Protein AF-A0A1G3A151-F1 (afdb_monomer_lite)

Structure (mmCIF, N/CA/C/O backbone):
data_AF-A0A1G3A151-F1
#
_entry.id   AF-A0A1G3A151-F1
#
loop_
_atom_site.group_PDB
_atom_site.id
_atom_site.type_symbol
_atom_site.label_atom_id
_atom_site.label_alt_id
_atom_site.label_comp_id
_atom_site.label_asym_id
_atom_site.label_entity_id
_atom_site.label_seq_id
_atom_site.pdbx_PDB_ins_code
_atom_site.Cartn_x
_atom_site.Cartn_y
_atom_site.Cartn_z
_atom_site.occupancy
_atom_site.B_iso_or_equiv
_atom_site.auth_seq_id
_atom_site.auth_comp_id
_atom_site.auth_asym_id
_atom_site.auth_atom_id
_atom_site.pdbx_PDB_model_num
ATOM 1 N N . MET A 1 1 ? -65.058 8.825 -2.777 1.00 38.47 1 MET A N 1
ATOM 2 C CA . MET A 1 1 ? -64.146 9.240 -3.868 1.00 38.47 1 MET A CA 1
ATOM 3 C C . MET A 1 1 ? -63.950 10.748 -3.750 1.00 38.47 1 MET A C 1
ATOM 5 O O . MET A 1 1 ? -64.919 11.475 -3.863 1.00 38.47 1 MET A O 1
ATOM 9 N N . LYS A 1 2 ? -62.847 11.148 -3.106 1.00 37.47 2 LYS A N 1
ATOM 10 C CA . LYS A 1 2 ? -61.750 11.975 -3.658 1.00 37.47 2 LYS A CA 1
ATOM 11 C C . LYS A 1 2 ? -62.151 13.397 -4.100 1.00 37.47 2 LYS A C 1
ATOM 13 O O . LYS A 1 2 ? -62.508 13.627 -5.245 1.00 37.47 2 LYS A O 1
ATOM 18 N N . THR A 1 3 ? -62.080 14.289 -3.107 1.00 51.41 3 THR A N 1
ATOM 19 C CA . THR A 1 3 ? -61.399 15.602 -3.072 1.00 51.41 3 THR A CA 1
ATOM 20 C C . THR A 1 3 ? -61.205 16.367 -4.379 1.00 51.41 3 THR A C 1
ATOM 22 O O . THR A 1 3 ? -60.425 15.968 -5.244 1.00 51.41 3 THR A O 1
ATOM 25 N N . GLY A 1 4 ? -61.847 17.536 -4.417 1.00 45.28 4 GLY A N 1
ATOM 26 C CA . GLY A 1 4 ? -61.612 18.611 -5.365 1.00 45.28 4 GLY A CA 1
ATOM 27 C C . GLY A 1 4 ? -60.358 19.435 -5.060 1.00 45.28 4 GLY A C 1
ATOM 28 O O . GLY A 1 4 ? -59.884 19.542 -3.932 1.00 45.28 4 GLY A O 1
ATOM 29 N N . MET A 1 5 ? -59.865 19.980 -6.159 1.00 56.91 5 MET A N 1
ATOM 30 C CA . MET A 1 5 ? -58.734 20.859 -6.404 1.00 56.91 5 MET A CA 1
ATOM 31 C C . MET A 1 5 ? -58.964 22.264 -5.829 1.00 56.91 5 MET A C 1
ATOM 33 O O . MET A 1 5 ? -60.036 22.816 -6.044 1.00 56.91 5 MET A O 1
ATOM 37 N N . MET A 1 6 ? -57.957 22.876 -5.198 1.00 47.72 6 MET A N 1
ATOM 38 C CA . MET A 1 6 ? -57.811 24.340 -5.151 1.00 47.72 6 MET A CA 1
ATOM 39 C C . MET A 1 6 ? -56.329 24.713 -5.034 1.00 47.72 6 MET A C 1
ATOM 41 O O . MET A 1 6 ? -55.660 24.421 -4.047 1.00 47.72 6 MET A O 1
ATOM 45 N N . TRP A 1 7 ? -55.832 25.338 -6.098 1.00 39.09 7 TRP A N 1
ATOM 46 C CA . TRP A 1 7 ? -54.607 26.127 -6.131 1.00 39.09 7 TRP A CA 1
ATOM 47 C C . TRP A 1 7 ? -54.861 27.487 -5.470 1.00 39.09 7 TRP A C 1
ATOM 49 O O . TRP A 1 7 ? -55.850 28.132 -5.805 1.00 39.09 7 TRP A O 1
ATOM 59 N N . SER A 1 8 ? -53.926 27.970 -4.649 1.00 47.75 8 SER A N 1
ATOM 60 C CA . SER A 1 8 ? -53.713 29.409 -4.460 1.00 47.75 8 SER A CA 1
ATOM 61 C C . SER A 1 8 ? -52.226 29.702 -4.284 1.00 47.75 8 SER A C 1
ATOM 63 O O . SER A 1 8 ? -51.542 29.139 -3.434 1.00 47.75 8 SER A O 1
ATOM 65 N N . ILE A 1 9 ? -51.760 30.581 -5.162 1.00 45.53 9 ILE A N 1
ATOM 66 C CA . ILE A 1 9 ? -50.405 31.082 -5.355 1.00 45.53 9 ILE A CA 1
ATOM 67 C C . ILE A 1 9 ? -50.260 32.407 -4.585 1.00 45.53 9 ILE A C 1
ATOM 69 O O . ILE A 1 9 ? -51.113 33.277 -4.711 1.00 45.53 9 ILE A O 1
ATOM 73 N N . VAL A 1 10 ? -49.164 32.501 -3.820 1.00 41.91 10 VAL A N 1
ATOM 74 C CA . VAL A 1 10 ? -48.224 33.635 -3.644 1.00 41.91 10 VAL A CA 1
ATOM 75 C C . VAL A 1 10 ? -48.766 35.010 -3.220 1.00 41.91 10 VAL A C 1
ATOM 77 O O . VAL A 1 10 ? -49.508 35.655 -3.948 1.00 41.91 10 VAL A O 1
ATOM 80 N N . ALA A 1 11 ? -48.238 35.522 -2.101 1.00 38.91 11 ALA A N 1
ATOM 81 C CA . ALA A 1 11 ? -47.346 36.697 -2.041 1.00 38.91 11 ALA A CA 1
ATOM 82 C C . ALA A 1 11 ? -47.377 37.304 -0.628 1.00 38.91 11 ALA A C 1
ATOM 84 O O . ALA A 1 11 ? -48.352 37.951 -0.259 1.00 38.91 11 ALA A O 1
ATOM 85 N N . LEU A 1 12 ? -46.292 37.177 0.142 1.00 36.31 12 LEU A N 1
ATOM 86 C CA . LEU A 1 12 ? -46.004 38.149 1.197 1.00 36.31 12 LEU A CA 1
ATOM 87 C C . LEU A 1 12 ? -44.589 38.682 0.989 1.00 36.31 12 LEU A C 1
ATOM 89 O O . LEU A 1 12 ? -43.598 37.974 1.146 1.00 36.31 12 LEU A O 1
ATOM 93 N N . LEU A 1 13 ? -44.550 39.941 0.567 1.00 40.88 13 LEU A N 1
ATOM 94 C CA . LEU A 1 13 ? -43.376 40.773 0.401 1.00 40.88 13 LEU A CA 1
ATOM 95 C C . LEU A 1 13 ? -43.225 41.575 1.699 1.00 40.88 13 LEU A C 1
ATOM 97 O O . LEU A 1 13 ? -44.119 42.348 2.039 1.00 40.88 13 LEU A O 1
ATOM 101 N N . VAL A 1 14 ? -42.119 41.403 2.419 1.00 46.78 14 VAL A N 1
ATOM 102 C CA . VAL A 1 14 ? -41.723 42.322 3.494 1.00 46.78 14 VAL A CA 1
ATOM 103 C C . VAL A 1 14 ? -40.300 42.780 3.209 1.00 46.78 14 VAL A C 1
ATOM 105 O O . VAL A 1 14 ? -39.343 42.025 3.347 1.00 46.78 14 VAL A O 1
ATOM 108 N N . LEU A 1 15 ? -40.195 44.038 2.777 1.00 39.44 15 LEU A N 1
ATOM 109 C CA . LEU A 1 15 ? -38.975 44.831 2.843 1.00 39.44 15 LEU A CA 1
ATOM 110 C C . LEU A 1 15 ? -38.685 45.149 4.314 1.00 39.44 15 LEU A C 1
ATOM 112 O O . LEU A 1 15 ? -39.553 45.651 5.028 1.00 39.44 15 LEU A O 1
ATOM 116 N N . SER A 1 16 ? -37.445 44.960 4.746 1.00 46.38 16 SER A N 1
ATOM 117 C CA . SER A 1 16 ? -36.880 45.724 5.856 1.00 46.38 16 SER A CA 1
ATOM 118 C C . SER A 1 16 ? -35.443 46.097 5.523 1.00 46.38 16 SER A C 1
ATOM 120 O O . SER A 1 16 ? -34.624 45.261 5.151 1.00 46.38 16 SER A O 1
ATOM 122 N N . ILE A 1 17 ? -35.205 47.402 5.584 1.00 45.59 17 ILE A N 1
ATOM 123 C CA . ILE A 1 17 ? -33.946 48.096 5.348 1.00 45.59 17 ILE A CA 1
ATOM 124 C C . ILE A 1 17 ? -33.216 48.206 6.689 1.00 45.59 17 ILE A C 1
ATOM 126 O O . ILE A 1 17 ? -33.837 48.565 7.685 1.00 45.59 17 ILE A O 1
ATOM 130 N N . GLY A 1 18 ? -31.893 48.026 6.663 1.00 36.28 18 GLY A N 1
ATOM 131 C CA . GLY A 1 18 ? -30.976 48.769 7.530 1.00 36.28 18 GLY A CA 1
ATOM 132 C C . GLY A 1 18 ? -30.349 47.995 8.687 1.00 36.28 18 GLY A C 1
ATOM 133 O O . GLY A 1 18 ? -30.941 47.882 9.751 1.00 36.28 18 GLY A O 1
ATOM 134 N N . ALA A 1 19 ? -29.102 47.559 8.499 1.00 38.69 19 ALA A N 1
ATOM 135 C CA . ALA A 1 19 ? -27.926 48.107 9.188 1.00 38.69 19 ALA A CA 1
ATOM 136 C C . ALA A 1 19 ? -26.682 47.327 8.725 1.00 38.69 19 ALA A C 1
ATOM 138 O O . ALA A 1 19 ? -26.581 46.123 8.946 1.00 38.69 19 ALA A O 1
ATOM 139 N N . CYS A 1 20 ? -25.739 48.011 8.071 1.00 38.28 20 CYS A N 1
ATOM 140 C CA . CYS A 1 20 ? -24.382 47.499 7.914 1.00 38.28 20 CYS A CA 1
ATOM 141 C C . CYS A 1 20 ? -23.734 47.462 9.301 1.00 38.28 20 CYS A C 1
ATOM 143 O O . CYS A 1 20 ? -23.511 48.509 9.906 1.00 38.28 20 CYS A O 1
ATOM 145 N N . SER A 1 21 ? -23.426 46.269 9.794 1.00 44.47 21 SER A N 1
ATOM 146 C CA . SER A 1 21 ? -22.375 46.087 10.787 1.00 44.47 21 SER A CA 1
ATOM 147 C C . SER A 1 21 ? -21.230 45.381 10.083 1.00 44.47 21 SER A C 1
ATOM 149 O O . SER A 1 21 ? -21.345 44.216 9.711 1.00 44.47 21 SER A O 1
ATOM 151 N N . GLU A 1 22 ? -20.150 46.125 9.854 1.00 45.91 22 GLU A N 1
ATOM 152 C CA . GLU A 1 22 ? -18.830 45.568 9.582 1.00 45.91 22 GLU A CA 1
ATOM 153 C C . GLU A 1 22 ? -18.481 44.615 10.728 1.00 45.91 22 GLU A C 1
ATOM 155 O O . GLU A 1 22 ? -18.226 45.031 11.858 1.00 45.91 22 GLU A O 1
ATOM 160 N N . VAL A 1 23 ? -18.525 43.314 10.444 1.00 42.75 23 VAL A N 1
ATOM 161 C CA . VAL A 1 23 ? -17.908 42.307 11.299 1.00 42.75 23 VAL A CA 1
ATOM 162 C C . VAL A 1 23 ? -16.410 42.453 11.092 1.00 42.75 23 VAL A C 1
ATOM 164 O O . VAL A 1 23 ? -15.864 42.087 10.056 1.00 42.75 23 VAL A O 1
ATOM 167 N N . GLN A 1 24 ? -15.766 43.066 12.074 1.00 41.94 24 GLN A N 1
ATOM 168 C CA . GLN A 1 24 ? -14.323 43.137 12.174 1.00 41.94 24 GLN A CA 1
ATOM 169 C C . GLN A 1 24 ? -13.796 41.725 12.454 1.00 41.94 24 GLN A C 1
ATOM 171 O O . GLN A 1 24 ? -13.934 41.224 13.570 1.00 41.94 24 GLN A O 1
ATOM 176 N N . GLU A 1 25 ? -13.227 41.074 11.436 1.00 38.06 25 GLU A N 1
ATOM 177 C CA . GLU A 1 25 ? -12.446 39.847 11.607 1.00 38.06 25 GLU A CA 1
ATOM 178 C C . GLU A 1 25 ? -11.288 40.148 12.564 1.00 38.06 25 GLU A C 1
ATOM 180 O O . GLU A 1 25 ? -10.355 40.890 12.244 1.00 38.06 25 GLU A O 1
ATOM 185 N N . GLN A 1 26 ? -11.371 39.612 13.780 1.00 40.16 26 GLN A N 1
ATOM 186 C CA . GLN A 1 26 ? -10.204 39.507 14.638 1.00 40.16 26 GLN A CA 1
ATOM 187 C C . GLN A 1 26 ? -9.364 38.329 14.142 1.00 40.16 26 GLN A C 1
ATOM 189 O O . GLN A 1 26 ? -9.930 37.268 13.880 1.00 40.16 26 GLN A O 1
ATOM 194 N N . PRO A 1 27 ? -8.035 38.478 14.016 1.00 36.25 27 PRO A N 1
ATOM 195 C CA . PRO A 1 27 ? -7.181 37.347 13.701 1.00 36.25 27 PRO A CA 1
ATOM 196 C C . PRO A 1 27 ? -7.268 36.354 14.861 1.00 36.25 27 PRO A C 1
ATOM 198 O O . PRO A 1 27 ? -6.889 36.679 15.990 1.00 36.25 27 PRO A O 1
ATOM 201 N N . GLU A 1 28 ? -7.796 35.161 14.589 1.00 37.59 28 GLU A N 1
ATOM 202 C CA . GLU A 1 28 ? -7.765 34.057 15.538 1.00 37.59 28 GLU A CA 1
ATOM 203 C C . GLU A 1 28 ? -6.308 33.793 15.924 1.00 37.59 28 GLU A C 1
ATOM 205 O O . GLU A 1 28 ? -5.463 33.447 15.095 1.00 37.59 28 GLU A O 1
ATOM 210 N N . GLN A 1 29 ? -5.993 34.014 17.199 1.00 41.09 29 GLN A N 1
ATOM 211 C CA . GLN A 1 29 ? -4.741 33.540 17.761 1.00 41.09 29 GLN A CA 1
ATOM 212 C C . GLN A 1 29 ? -4.769 32.009 17.761 1.00 41.09 29 GLN A C 1
ATOM 214 O O . GLN A 1 29 ? -5.790 31.433 18.145 1.00 41.09 29 GLN A O 1
ATOM 219 N N . PRO A 1 30 ? -3.677 31.336 17.363 1.00 36.88 30 PRO A N 1
ATOM 220 C CA . PRO A 1 30 ? -3.646 29.887 17.333 1.00 36.88 30 PRO A CA 1
ATOM 221 C C . PRO A 1 30 ? -3.782 29.374 18.765 1.00 36.88 30 PRO A C 1
ATOM 223 O O . PRO A 1 30 ? -2.904 29.570 19.608 1.00 36.88 30 PRO A O 1
ATOM 226 N N . VAL A 1 31 ? -4.918 28.741 19.044 1.00 44.06 31 VAL A N 1
ATOM 227 C CA . VAL A 1 31 ? -5.153 28.035 20.298 1.00 44.06 31 VAL A CA 1
ATOM 228 C C . VAL A 1 31 ? -4.164 26.875 20.329 1.00 44.06 31 VAL A C 1
ATOM 230 O O . VAL A 1 31 ? -4.194 26.002 19.463 1.00 44.06 31 VAL A O 1
ATOM 233 N N . ALA A 1 32 ? -3.241 26.902 21.290 1.00 40.00 32 ALA A N 1
ATOM 234 C CA . ALA A 1 32 ? -2.259 25.846 21.476 1.00 40.00 32 ALA A CA 1
ATOM 235 C C . ALA A 1 32 ? -2.973 24.493 21.632 1.00 40.00 32 ALA A C 1
ATOM 237 O O . ALA A 1 32 ? -3.835 24.329 22.500 1.00 40.00 32 ALA A O 1
ATOM 238 N N . ALA A 1 33 ? -2.623 23.543 20.764 1.00 41.12 33 ALA A N 1
ATOM 239 C CA . ALA A 1 33 ? -3.125 22.180 20.822 1.00 41.12 33 ALA A CA 1
ATOM 240 C C . ALA A 1 33 ? -2.707 21.519 22.150 1.00 41.12 33 ALA A C 1
ATOM 242 O O . ALA A 1 33 ? -1.588 21.749 22.616 1.00 41.12 33 ALA A O 1
ATOM 243 N N . PRO A 1 34 ? -3.566 20.690 22.767 1.00 40.72 34 PRO A N 1
ATOM 244 C CA . PRO A 1 34 ? -3.171 19.925 23.939 1.00 40.72 34 PRO A CA 1
ATOM 245 C C . PRO A 1 34 ? -2.072 18.924 23.558 1.00 40.72 34 PRO A C 1
ATOM 247 O O . PRO A 1 34 ? -2.285 18.011 22.759 1.00 40.72 34 PRO A O 1
ATOM 250 N N . GLU A 1 35 ? -0.889 19.098 24.148 1.00 39.25 35 GLU A N 1
ATOM 251 C CA . GLU A 1 35 ? 0.184 18.105 24.139 1.00 39.25 35 GLU A CA 1
ATOM 252 C C . GLU A 1 35 ? -0.322 16.820 24.812 1.00 39.25 35 GLU A C 1
ATOM 254 O O . GLU A 1 35 ? -0.659 16.824 25.996 1.00 39.25 35 GLU A O 1
ATOM 259 N N . GLY A 1 36 ? -0.400 15.713 24.064 1.00 39.50 36 GLY A N 1
ATOM 260 C CA . GLY A 1 36 ? -0.738 14.415 24.664 1.00 39.50 36 GLY A CA 1
ATOM 261 C C . GLY A 1 36 ? -1.395 13.352 23.784 1.00 39.50 36 GLY A C 1
ATOM 262 O O . GLY A 1 36 ? -1.736 12.294 24.306 1.00 39.50 36 GLY A O 1
ATOM 263 N N . ALA A 1 37 ? -1.565 13.564 22.479 1.00 40.59 37 ALA A N 1
ATOM 264 C CA . ALA A 1 37 ? -1.941 12.501 21.547 1.00 40.59 37 ALA A CA 1
ATOM 265 C C . ALA A 1 37 ? -0.788 12.291 20.566 1.00 40.59 37 ALA A C 1
ATOM 267 O O . ALA A 1 37 ? -0.296 13.263 20.000 1.00 40.59 37 ALA A O 1
ATOM 268 N N . GLY A 1 38 ? -0.331 11.047 20.392 1.00 43.16 38 GLY A N 1
ATOM 269 C CA . GLY A 1 38 ? 0.653 10.703 19.367 1.00 43.16 38 GLY A CA 1
ATOM 270 C C . GLY A 1 38 ? 0.175 11.234 18.021 1.00 43.16 38 GLY A C 1
ATOM 271 O O . GLY A 1 38 ? -0.803 10.732 17.472 1.00 43.16 38 GLY A O 1
ATOM 272 N N . VAL A 1 39 ? 0.812 12.309 17.562 1.00 42.19 39 VAL A N 1
ATOM 273 C CA . VAL A 1 39 ? 0.453 13.008 16.334 1.00 42.19 39 VAL A CA 1
ATOM 274 C C . VAL A 1 39 ? 0.725 12.044 15.192 1.00 42.19 39 VAL A C 1
ATOM 276 O O . VAL A 1 39 ? 1.876 11.701 14.930 1.00 42.19 39 VAL A O 1
ATOM 279 N N . VAL A 1 40 ? -0.337 11.580 14.536 1.00 51.59 40 VAL A N 1
ATOM 280 C CA . VAL A 1 40 ? -0.214 10.956 13.221 1.00 51.59 40 VAL A CA 1
ATOM 281 C C . VAL A 1 40 ? 0.237 12.083 12.291 1.00 51.59 40 VAL A C 1
ATOM 283 O O . VAL A 1 40 ? -0.518 13.016 12.024 1.00 51.59 40 VAL A O 1
ATOM 286 N N . THR A 1 41 ? 1.517 12.075 11.933 1.00 53.25 41 THR A N 1
ATOM 287 C CA . THR A 1 41 ? 2.157 13.064 11.060 1.00 53.25 41 THR A CA 1
ATOM 288 C C . THR A 1 41 ? 1.472 13.100 9.701 1.00 53.25 41 THR A C 1
ATOM 290 O O . THR A 1 41 ? 1.125 12.052 9.173 1.00 53.25 41 THR A O 1
ATOM 293 N N . GLU A 1 42 ? 1.282 14.290 9.125 1.00 57.81 42 GLU A N 1
ATOM 294 C CA . GLU A 1 42 ? 0.611 14.465 7.831 1.00 57.81 42 GLU A CA 1
ATOM 295 C C . GLU A 1 42 ? 1.220 13.585 6.723 1.00 57.81 42 GLU A C 1
ATOM 297 O O . GLU A 1 42 ? 2.374 13.773 6.329 1.00 57.81 42 GLU A O 1
ATOM 302 N N . HIS A 1 43 ? 0.432 12.640 6.192 1.00 65.12 43 HIS A N 1
ATOM 303 C CA . HIS A 1 43 ? 0.800 11.853 5.013 1.00 65.12 43 HIS A CA 1
ATOM 304 C C . HIS A 1 43 ? 0.716 12.727 3.764 1.00 65.12 43 HIS A C 1
ATOM 306 O O . HIS A 1 43 ? -0.359 13.210 3.405 1.00 65.12 43 HIS A O 1
ATOM 312 N N . HIS A 1 44 ? 1.851 12.931 3.102 1.00 66.38 44 HIS A N 1
ATOM 313 C CA . HIS A 1 44 ? 1.924 13.660 1.842 1.00 66.38 44 HIS A CA 1
ATOM 314 C C . HIS A 1 44 ? 1.931 12.643 0.692 1.00 66.38 44 HIS A C 1
ATOM 316 O O . HIS A 1 44 ? 2.953 11.987 0.495 1.00 66.38 44 HIS A O 1
ATOM 322 N N . PRO A 1 45 ? 0.829 12.489 -0.067 1.00 68.81 45 PRO A N 1
ATOM 323 C CA . PRO A 1 45 ? 0.726 11.443 -1.078 1.00 68.81 45 PRO A CA 1
ATOM 324 C C . PRO A 1 45 ? 1.739 11.659 -2.208 1.00 68.81 45 PRO A C 1
ATOM 326 O O . PRO A 1 45 ? 1.829 12.746 -2.793 1.00 68.81 45 PRO A O 1
ATOM 329 N N . SER A 1 46 ? 2.481 10.607 -2.548 1.00 80.50 46 SER A N 1
ATOM 330 C CA . SER A 1 46 ? 3.453 10.625 -3.638 1.00 80.50 46 SER A CA 1
ATOM 331 C C . SER A 1 46 ? 2.796 10.915 -4.989 1.00 80.50 46 SER A C 1
ATOM 333 O O . SER A 1 46 ? 1.862 10.240 -5.425 1.00 80.50 46 SER A O 1
ATOM 335 N N . THR A 1 47 ? 3.338 11.888 -5.725 1.00 84.25 47 THR A N 1
ATOM 336 C CA . THR A 1 47 ? 2.883 12.196 -7.097 1.00 84.25 47 THR A CA 1
ATOM 337 C C . THR A 1 47 ? 3.453 11.238 -8.153 1.00 84.25 47 THR A C 1
ATOM 339 O O . THR A 1 47 ? 3.110 11.314 -9.343 1.00 84.25 47 THR A O 1
ATOM 342 N N . ASP A 1 48 ? 4.307 10.305 -7.727 1.00 88.94 48 ASP A N 1
ATOM 343 C CA . ASP A 1 48 ? 5.013 9.368 -8.597 1.00 88.94 48 ASP A CA 1
ATOM 344 C C . ASP A 1 48 ? 4.266 8.055 -8.836 1.00 88.94 48 ASP A C 1
ATOM 346 O O . ASP A 1 48 ? 4.669 7.280 -9.701 1.00 88.94 48 ASP A O 1
ATOM 350 N N . ILE A 1 49 ? 3.121 7.847 -8.183 1.00 94.31 49 ILE A N 1
ATOM 351 C CA . ILE A 1 49 ? 2.242 6.690 -8.411 1.00 94.31 49 ILE A CA 1
ATOM 352 C C . ILE A 1 49 ? 1.037 7.075 -9.299 1.00 94.31 49 ILE A C 1
ATOM 354 O O . ILE A 1 49 ? 0.734 8.261 -9.451 1.00 94.31 49 ILE A O 1
ATOM 358 N N . PRO A 1 50 ? 0.315 6.122 -9.917 1.00 95.44 50 PRO A N 1
ATOM 359 C CA . PRO A 1 50 ? -0.925 6.409 -10.646 1.00 95.44 50 PRO A CA 1
ATOM 360 C C . PRO A 1 50 ? -1.971 7.161 -9.805 1.00 95.44 50 PRO A C 1
ATOM 362 O O . PRO A 1 50 ? -2.222 6.815 -8.656 1.00 95.44 50 PRO A O 1
ATOM 365 N N . SER A 1 51 ? -2.662 8.145 -10.394 1.00 94.69 51 SER A N 1
ATOM 366 C CA . SER A 1 51 ? -3.600 9.021 -9.659 1.00 94.69 51 SER A CA 1
ATOM 367 C C . SER A 1 51 ? -4.796 8.306 -9.022 1.00 94.69 51 SER A C 1
ATOM 369 O O . SER A 1 51 ? -5.408 8.834 -8.097 1.00 94.69 51 SER A O 1
ATOM 371 N N . ALA A 1 52 ? -5.160 7.117 -9.511 1.00 95.12 52 ALA A N 1
ATOM 372 C CA . ALA A 1 52 ? -6.154 6.272 -8.855 1.00 95.12 52 ALA A CA 1
ATOM 373 C C . ALA A 1 52 ? -5.653 5.777 -7.487 1.00 95.12 52 ALA A C 1
ATOM 375 O O . ALA A 1 52 ? -6.375 5.916 -6.507 1.00 95.12 52 ALA A O 1
ATOM 376 N N . LEU A 1 53 ? -4.402 5.310 -7.422 1.00 96.19 53 LEU A N 1
ATOM 377 C CA . LEU A 1 53 ? -3.773 4.824 -6.192 1.00 96.19 53 LEU A CA 1
ATOM 378 C C . LEU A 1 53 ? -3.482 5.968 -5.213 1.00 96.19 53 LEU A C 1
ATOM 380 O O . LEU A 1 53 ? -3.706 5.814 -4.021 1.00 96.19 53 LEU A O 1
ATOM 384 N N . GLN A 1 54 ? -3.107 7.155 -5.711 1.00 94.75 54 GLN A N 1
ATOM 385 C CA . GLN A 1 54 ? -2.970 8.355 -4.863 1.00 94.75 54 GLN A CA 1
ATOM 386 C C . GLN A 1 54 ? -4.261 8.667 -4.099 1.00 94.75 54 GLN A C 1
ATOM 388 O O . GLN A 1 54 ? -4.231 8.959 -2.907 1.00 94.75 54 GLN A O 1
ATOM 393 N N . ARG A 1 55 ? -5.405 8.615 -4.797 1.00 95.56 55 ARG A N 1
ATOM 394 C CA . ARG A 1 55 ? -6.716 8.871 -4.188 1.00 95.56 55 ARG A CA 1
ATOM 395 C C . ARG A 1 55 ? -7.102 7.781 -3.201 1.00 95.56 55 ARG A C 1
ATOM 397 O O . ARG A 1 55 ? -7.560 8.108 -2.117 1.00 95.56 55 ARG A O 1
ATOM 404 N N . GLU A 1 56 ? -6.883 6.519 -3.557 1.00 95.88 56 GLU A N 1
ATOM 405 C CA . GLU A 1 56 ? -7.139 5.400 -2.651 1.00 95.88 56 GLU A CA 1
ATOM 406 C C . GLU A 1 56 ? -6.337 5.539 -1.349 1.00 95.88 56 GLU A C 1
ATOM 408 O O . GLU A 1 56 ? -6.927 5.504 -0.273 1.00 95.88 56 GLU A O 1
ATOM 413 N N . HIS A 1 57 ? -5.028 5.796 -1.429 1.00 95.81 57 HIS A N 1
ATOM 414 C CA . HIS A 1 57 ? -4.175 5.980 -0.250 1.00 95.81 57 HIS A CA 1
ATOM 415 C C . HIS A 1 57 ? -4.624 7.167 0.608 1.00 95.81 57 HIS A C 1
ATOM 417 O O . HIS A 1 57 ? -4.718 7.047 1.830 1.00 95.81 57 HIS A O 1
ATOM 423 N N . ALA A 1 58 ? -4.956 8.303 -0.016 1.00 93.38 58 ALA A N 1
ATOM 424 C CA . ALA A 1 58 ? -5.468 9.469 0.699 1.00 93.38 58 ALA A CA 1
ATOM 425 C C . ALA A 1 58 ? -6.786 9.159 1.433 1.00 93.38 58 ALA A C 1
ATOM 427 O O . ALA A 1 58 ? -6.932 9.492 2.612 1.00 93.38 58 ALA A O 1
ATOM 428 N N . ASP A 1 59 ? -7.720 8.469 0.775 1.00 95.94 59 ASP A N 1
ATOM 429 C CA . ASP A 1 59 ? -9.000 8.075 1.368 1.00 95.94 59 ASP A CA 1
ATOM 430 C C . ASP A 1 59 ? -8.804 7.087 2.532 1.00 95.94 59 ASP A C 1
ATOM 432 O O . ASP A 1 59 ? -9.440 7.224 3.585 1.00 95.94 59 ASP A O 1
ATOM 436 N N . LEU A 1 60 ? -7.912 6.102 2.380 1.00 96.56 60 LEU A N 1
ATOM 437 C CA . LEU A 1 60 ? -7.568 5.155 3.444 1.00 96.56 60 LEU A CA 1
ATOM 438 C C . LEU A 1 60 ? -6.921 5.866 4.635 1.00 96.56 60 LEU A C 1
ATOM 440 O O . LEU A 1 60 ? -7.290 5.590 5.777 1.00 96.56 60 LEU A O 1
ATOM 444 N N . TYR A 1 61 ? -6.028 6.824 4.382 1.00 95.25 61 TYR A N 1
ATOM 445 C CA . TYR A 1 61 ? -5.382 7.616 5.423 1.00 95.25 61 TYR A CA 1
ATOM 446 C C . TYR A 1 61 ? -6.389 8.462 6.217 1.00 95.25 61 TYR A C 1
ATOM 448 O O . TYR A 1 61 ? -6.393 8.424 7.448 1.00 95.25 61 TYR A O 1
ATOM 456 N N . VAL A 1 62 ? -7.307 9.165 5.545 1.00 96.06 62 VAL A N 1
ATOM 457 C CA . VAL A 1 62 ? -8.356 9.956 6.217 1.00 96.06 62 VAL A CA 1
ATOM 458 C C . VAL A 1 62 ? -9.224 9.074 7.119 1.00 96.06 62 VAL A C 1
ATOM 460 O O . VAL A 1 62 ? -9.507 9.428 8.266 1.00 96.06 62 VAL A O 1
ATOM 463 N N . ARG A 1 63 ? -9.626 7.897 6.629 1.00 97.94 63 ARG A N 1
ATOM 464 C CA . ARG A 1 63 ? -10.460 6.952 7.391 1.00 97.94 63 ARG A CA 1
ATOM 465 C C . ARG A 1 63 ? -9.705 6.325 8.559 1.00 97.94 63 ARG A C 1
ATOM 467 O O . ARG A 1 63 ? -10.295 6.120 9.619 1.00 97.94 63 ARG A O 1
ATOM 474 N N . LEU A 1 64 ? -8.412 6.062 8.387 1.00 97.88 64 LEU A N 1
ATOM 475 C CA . LEU A 1 64 ? -7.525 5.611 9.452 1.00 97.88 64 LEU A CA 1
ATOM 476 C C . LEU A 1 64 ? -7.425 6.664 10.560 1.00 97.88 64 LEU A C 1
ATOM 478 O O . LEU A 1 64 ? -7.636 6.330 11.723 1.00 97.88 64 LEU A O 1
ATOM 482 N N . VAL A 1 65 ? -7.184 7.932 10.212 1.00 96.88 65 VAL A N 1
ATOM 483 C CA . VAL A 1 65 ? -7.148 9.035 11.185 1.00 96.88 65 VAL A CA 1
ATOM 484 C C . VAL A 1 65 ? -8.468 9.111 11.950 1.00 96.88 65 VAL A C 1
ATOM 486 O O . VAL A 1 65 ? -8.448 9.095 13.181 1.00 96.88 65 VAL A O 1
ATOM 489 N N . ALA A 1 66 ? -9.609 9.087 11.258 1.00 97.62 66 ALA A N 1
ATOM 490 C CA . ALA A 1 66 ? -10.916 9.073 11.912 1.00 97.62 66 ALA A CA 1
ATOM 491 C C . ALA A 1 66 ? -11.065 7.886 12.885 1.00 97.62 66 ALA A C 1
ATOM 493 O O . ALA A 1 66 ? -11.468 8.077 14.031 1.00 97.62 66 ALA A O 1
ATOM 494 N N . ALA A 1 67 ? -10.659 6.676 12.483 1.00 97.94 67 ALA A N 1
ATOM 495 C CA . ALA A 1 67 ? -10.697 5.503 13.356 1.00 97.94 67 ALA A CA 1
ATOM 496 C C . ALA A 1 67 ? -9.796 5.646 14.596 1.00 97.94 67 ALA A C 1
ATOM 498 O O . ALA A 1 67 ? -10.174 5.178 15.665 1.00 97.94 67 ALA A O 1
ATOM 499 N N . THR A 1 68 ? -8.637 6.311 14.494 1.00 98.19 68 THR A N 1
ATOM 500 C CA . THR A 1 68 ? -7.764 6.562 15.662 1.00 98.19 68 THR A CA 1
ATOM 501 C C . THR A 1 68 ? -8.332 7.581 16.650 1.00 98.19 68 THR A C 1
ATOM 503 O O . THR A 1 68 ? -7.941 7.574 17.819 1.00 98.19 68 THR A O 1
ATOM 506 N N . GLN A 1 69 ? -9.242 8.443 16.192 1.00 97.75 69 GLN A N 1
ATOM 507 C CA . GLN A 1 69 ? -9.897 9.472 17.001 1.00 97.75 69 GLN A CA 1
ATOM 508 C C . GLN A 1 69 ? -11.181 8.975 17.680 1.00 97.75 69 GLN A C 1
ATOM 510 O O . GLN A 1 69 ? -11.705 9.654 18.564 1.00 97.75 69 GLN A O 1
ATOM 515 N N . GLU A 1 70 ? -11.685 7.795 17.306 1.00 97.56 70 GLU A N 1
ATOM 516 C CA . GLU A 1 70 ? -12.822 7.175 17.984 1.00 97.56 70 GLU A CA 1
ATOM 517 C C . GLU A 1 70 ? -12.500 6.914 19.466 1.00 97.56 70 GLU A C 1
ATOM 519 O O . GLU A 1 70 ? -11.429 6.399 19.794 1.00 97.56 70 GLU A O 1
ATOM 524 N N . PRO A 1 71 ? -13.413 7.220 20.401 1.00 95.50 71 PRO A N 1
ATOM 525 C CA . PRO A 1 71 ? -13.201 6.887 21.801 1.00 95.50 71 PRO A CA 1
ATOM 526 C C . PRO A 1 71 ? -13.296 5.371 22.035 1.00 95.50 71 PRO A C 1
ATOM 528 O O . PRO A 1 71 ? -13.972 4.640 21.311 1.00 95.50 71 PRO A O 1
ATOM 531 N N . GLY A 1 72 ? -12.682 4.901 23.120 1.00 97.19 72 GLY A N 1
ATOM 532 C CA . GLY A 1 72 ? -12.832 3.522 23.585 1.00 97.19 72 GLY A CA 1
ATOM 533 C C . GLY A 1 72 ? -12.018 2.502 22.787 1.00 97.19 72 GLY A C 1
ATOM 534 O O . GLY A 1 72 ? -10.935 2.797 22.285 1.00 97.19 72 GLY A O 1
ATOM 535 N N . ALA A 1 73 ? -12.523 1.268 22.715 1.00 98.06 73 ALA A N 1
ATOM 536 C CA . ALA A 1 73 ? -11.768 0.127 22.194 1.00 98.06 73 ALA A CA 1
ATOM 537 C C . ALA A 1 73 ? -11.399 0.270 20.708 1.00 98.06 73 ALA A C 1
ATOM 539 O O . ALA A 1 73 ? -10.374 -0.258 20.279 1.00 98.06 73 ALA A O 1
ATOM 540 N N . VAL A 1 74 ? -12.211 0.993 19.931 1.00 98.44 74 VAL A N 1
ATOM 541 C CA . VAL A 1 74 ? -11.974 1.220 18.501 1.00 98.44 74 VAL A CA 1
ATOM 542 C C . VAL A 1 74 ? -10.742 2.094 18.271 1.00 98.44 74 VAL A C 1
ATOM 544 O O . VAL A 1 74 ? -9.840 1.670 17.549 1.00 98.44 74 VAL A O 1
ATOM 547 N N . GLY A 1 75 ? -10.647 3.253 18.931 1.00 98.31 75 GLY A N 1
ATOM 548 C CA . GLY A 1 75 ? -9.471 4.120 18.821 1.00 98.31 75 GLY A CA 1
ATOM 549 C C . GLY A 1 75 ? -8.195 3.451 19.314 1.00 98.31 75 GLY A C 1
ATOM 550 O O . GLY A 1 75 ? -7.166 3.503 18.638 1.00 98.31 75 GLY A O 1
ATOM 551 N N . GLU A 1 76 ? -8.260 2.747 20.449 1.00 98.38 76 GLU A N 1
ATOM 552 C CA . GLU A 1 76 ? -7.104 2.011 20.978 1.00 98.38 76 GLU A CA 1
ATOM 553 C C . GLU A 1 76 ? -6.635 0.892 20.034 1.00 98.38 76 GLU A C 1
ATOM 555 O O . GLU A 1 76 ? -5.432 0.680 19.886 1.00 98.38 76 GLU A O 1
ATOM 560 N N . ALA A 1 77 ? -7.554 0.215 19.337 1.00 98.31 77 ALA A N 1
ATOM 561 C CA . ALA A 1 77 ? -7.203 -0.784 18.329 1.00 98.31 77 ALA A CA 1
ATOM 562 C C . ALA A 1 77 ? -6.667 -0.165 17.023 1.00 98.31 77 ALA A C 1
ATOM 564 O O . ALA A 1 77 ? -5.848 -0.787 16.342 1.00 98.31 77 ALA A O 1
ATOM 565 N N . ALA A 1 78 ? -7.096 1.050 16.667 1.00 98.44 78 ALA A N 1
ATOM 566 C CA . ALA A 1 78 ? -6.686 1.730 15.438 1.00 98.44 78 ALA A CA 1
ATOM 567 C C . ALA A 1 78 ? -5.286 2.364 15.526 1.00 98.44 78 ALA A C 1
ATOM 569 O O . ALA A 1 78 ? -4.557 2.374 14.536 1.00 98.44 78 ALA A O 1
ATOM 570 N N . LYS A 1 79 ? -4.862 2.855 16.696 1.00 97.69 79 LYS A N 1
ATOM 571 C CA . LYS A 1 79 ? -3.533 3.475 16.895 1.00 97.69 79 LYS A CA 1
ATOM 572 C C . LYS A 1 79 ? -2.343 2.597 16.459 1.00 97.69 79 LYS A C 1
ATOM 574 O O . LYS A 1 79 ? -1.514 3.081 15.687 1.00 97.69 79 LYS A O 1
ATOM 579 N N . PRO A 1 80 ? -2.219 1.322 16.882 1.00 96.12 80 PRO A N 1
ATOM 580 C CA . PRO A 1 80 ? -1.114 0.475 16.429 1.00 96.12 80 PRO A CA 1
ATOM 581 C C . PRO A 1 80 ? -1.204 0.142 14.935 1.00 96.12 80 PRO A C 1
ATOM 583 O O . PRO A 1 80 ? -0.174 0.019 14.276 1.00 96.12 80 PRO A O 1
ATOM 586 N N . LEU A 1 81 ? -2.418 0.033 14.382 1.00 97.62 81 LEU A N 1
ATOM 587 C CA . LEU A 1 81 ? -2.613 -0.114 12.940 1.00 97.62 81 LEU A CA 1
ATOM 588 C C . LEU A 1 81 ? -2.082 1.113 12.187 1.00 97.62 81 LEU A C 1
ATOM 590 O O . LEU A 1 81 ? -1.428 0.947 11.163 1.00 97.62 81 LEU A O 1
ATOM 594 N N . ALA A 1 82 ? -2.311 2.322 12.706 1.00 97.00 82 ALA A N 1
ATOM 595 C CA . ALA A 1 82 ? -1.850 3.545 12.062 1.00 97.00 82 ALA A CA 1
ATOM 596 C C . ALA A 1 82 ? -0.323 3.627 11.971 1.00 97.00 82 ALA A C 1
ATOM 598 O O . ALA A 1 82 ? 0.210 3.977 10.921 1.00 97.00 82 ALA A O 1
ATOM 599 N N . ALA A 1 83 ? 0.380 3.226 13.032 1.00 94.25 83 ALA A N 1
ATOM 600 C CA . ALA A 1 83 ? 1.839 3.159 13.019 1.00 94.25 83 ALA A CA 1
ATOM 601 C C . ALA A 1 83 ? 2.372 2.152 11.981 1.00 94.25 83 ALA A C 1
ATOM 603 O O . ALA A 1 83 ? 3.350 2.440 11.294 1.00 94.25 83 ALA A O 1
ATOM 604 N N . LEU A 1 84 ? 1.720 0.989 11.848 1.00 96.69 84 LEU A N 1
ATOM 605 C CA . LEU A 1 84 ? 2.082 -0.013 10.840 1.00 96.69 84 LEU A CA 1
ATOM 606 C C . LEU A 1 84 ? 1.847 0.510 9.418 1.00 96.69 84 LEU A C 1
ATOM 608 O O . LEU A 1 84 ? 2.734 0.395 8.578 1.00 96.69 84 LEU A O 1
ATOM 612 N N . LEU A 1 85 ? 0.674 1.094 9.161 1.00 96.19 85 LEU A N 1
ATOM 613 C CA . LEU A 1 85 ? 0.291 1.556 7.827 1.00 96.19 85 LEU A CA 1
ATOM 614 C C . LEU A 1 85 ? 1.098 2.760 7.355 1.00 96.19 85 LEU A C 1
ATOM 616 O O . LEU A 1 85 ? 1.441 2.814 6.183 1.00 96.19 85 LEU A O 1
ATOM 620 N N . HIS A 1 86 ? 1.449 3.689 8.246 1.00 92.88 86 HIS A N 1
ATOM 621 C CA . HIS A 1 86 ? 2.255 4.844 7.858 1.00 92.88 86 HIS A CA 1
ATOM 622 C C . HIS A 1 86 ? 3.607 4.413 7.272 1.00 92.88 86 HIS A C 1
ATOM 624 O O . HIS A 1 86 ? 3.922 4.753 6.136 1.00 92.88 86 HIS A O 1
ATOM 630 N N . SER A 1 87 ? 4.361 3.582 8.003 1.00 92.25 87 SER A N 1
ATOM 631 C CA . SER A 1 87 ? 5.648 3.078 7.509 1.00 92.25 87 SER A CA 1
ATOM 632 C C . SER A 1 87 ? 5.496 2.199 6.267 1.00 92.25 87 SER A C 1
ATOM 634 O O . SER A 1 87 ? 6.394 2.175 5.426 1.00 92.25 87 SER A O 1
ATOM 636 N N . HIS A 1 88 ? 4.390 1.464 6.161 1.00 96.00 88 HIS A N 1
ATOM 637 C CA . HIS A 1 88 ? 4.121 0.609 5.016 1.00 96.00 88 HIS A CA 1
ATOM 638 C C . HIS A 1 88 ? 3.884 1.432 3.740 1.00 96.00 88 HIS A C 1
ATOM 640 O O . HIS A 1 88 ? 4.623 1.269 2.769 1.00 96.00 88 HIS A O 1
ATOM 646 N N . PHE A 1 89 ? 2.962 2.401 3.782 1.00 94.94 89 PHE A N 1
ATOM 647 C CA . PHE A 1 89 ? 2.656 3.272 2.643 1.00 94.94 89 PHE A CA 1
ATOM 648 C C . PHE A 1 89 ? 3.878 4.054 2.161 1.00 94.94 89 PHE A C 1
ATOM 650 O O . PHE A 1 89 ? 4.091 4.163 0.957 1.00 94.94 89 PHE A O 1
ATOM 657 N N . GLU A 1 90 ? 4.737 4.544 3.062 1.00 92.88 90 GLU A N 1
ATOM 658 C CA . GLU A 1 90 ? 5.981 5.216 2.659 1.00 92.88 90 GLU A CA 1
ATOM 659 C C . GLU A 1 90 ? 6.879 4.321 1.791 1.00 92.88 90 GLU A C 1
ATOM 661 O O . GLU A 1 90 ? 7.440 4.778 0.791 1.00 92.88 90 GLU A O 1
ATOM 666 N N . LYS A 1 91 ? 7.010 3.034 2.136 1.00 94.19 91 LYS A N 1
ATOM 667 C CA . LYS A 1 91 ? 7.815 2.087 1.349 1.00 94.19 91 LYS A CA 1
ATOM 668 C C . LYS A 1 91 ? 7.177 1.811 -0.004 1.00 94.19 91 LYS A C 1
ATOM 670 O O . LYS A 1 91 ? 7.871 1.796 -1.025 1.00 94.19 91 LYS A O 1
ATOM 675 N N . GLU A 1 92 ? 5.868 1.608 -0.025 1.00 96.00 92 GLU A N 1
ATOM 676 C CA . GLU A 1 92 ? 5.141 1.316 -1.253 1.00 96.00 92 GLU A CA 1
ATOM 677 C C . GLU A 1 92 ? 5.166 2.483 -2.235 1.00 96.00 92 GLU A C 1
ATOM 679 O O . GLU A 1 92 ? 5.470 2.303 -3.418 1.00 96.00 92 GLU A O 1
ATOM 684 N N . GLU A 1 93 ? 4.917 3.692 -1.743 1.00 95.25 93 GLU A N 1
ATOM 685 C CA . GLU A 1 93 ? 4.926 4.911 -2.543 1.00 95.25 93 GLU A CA 1
ATOM 686 C C . GLU A 1 93 ? 6.330 5.282 -3.032 1.00 95.25 93 GLU A C 1
ATOM 688 O O . GLU A 1 93 ? 6.466 5.913 -4.084 1.00 95.25 93 GLU A O 1
ATOM 693 N N . ALA A 1 94 ? 7.376 4.865 -2.314 1.00 92.94 94 ALA A N 1
ATOM 694 C CA . ALA A 1 94 ? 8.760 5.085 -2.715 1.00 92.94 94 ALA A CA 1
ATOM 695 C C . ALA A 1 94 ? 9.277 4.046 -3.721 1.00 92.94 94 ALA A C 1
ATOM 697 O O . ALA A 1 94 ? 10.121 4.383 -4.555 1.00 92.94 94 ALA A O 1
ATOM 698 N N . VAL A 1 95 ? 8.833 2.787 -3.636 1.00 91.06 95 VAL A N 1
ATOM 699 C CA . VAL A 1 95 ? 9.453 1.668 -4.371 1.00 91.06 95 VAL A CA 1
ATOM 700 C C . VAL A 1 95 ? 8.441 0.828 -5.141 1.00 91.06 95 VAL A C 1
ATOM 702 O O . VAL A 1 95 ? 8.673 0.535 -6.316 1.00 91.06 95 VAL A O 1
ATOM 705 N N . ALA A 1 96 ? 7.336 0.432 -4.508 1.00 96.38 96 ALA A N 1
ATOM 706 C CA . ALA A 1 96 ? 6.458 -0.603 -5.043 1.00 96.38 96 ALA A CA 1
ATOM 707 C C . ALA A 1 96 ? 5.537 -0.103 -6.162 1.00 96.38 96 ALA A C 1
ATOM 709 O O . ALA A 1 96 ? 5.389 -0.761 -7.189 1.00 96.38 96 ALA A O 1
ATOM 710 N N . LEU A 1 97 ? 4.918 1.059 -5.978 1.00 97.88 97 LEU A N 1
ATOM 711 C CA . LEU A 1 97 ? 3.856 1.575 -6.842 1.00 97.88 97 LEU A CA 1
ATOM 712 C C . LEU A 1 97 ? 4.318 2.500 -7.985 1.00 97.88 97 LEU A C 1
ATOM 714 O O . LEU A 1 97 ? 3.657 2.494 -9.031 1.00 97.88 97 LEU A O 1
ATOM 718 N N . PRO A 1 98 ? 5.426 3.268 -7.881 1.00 96.75 98 PRO A N 1
ATOM 719 C CA . PRO A 1 98 ? 5.839 4.168 -8.960 1.00 96.75 98 PRO A CA 1
ATOM 720 C C . PRO A 1 98 ? 6.032 3.518 -10.343 1.00 96.75 98 PRO A C 1
ATOM 722 O O . PRO A 1 98 ? 5.628 4.136 -11.333 1.00 96.75 98 PRO A O 1
ATOM 725 N N . PRO A 1 99 ? 6.558 2.276 -10.475 1.00 97.75 99 PRO A N 1
ATOM 726 C CA . PRO A 1 99 ? 6.673 1.613 -11.778 1.00 97.75 99 PRO A CA 1
ATOM 727 C C . PRO A 1 99 ? 5.357 1.557 -12.571 1.00 97.75 99 PRO A C 1
ATOM 729 O O . PRO A 1 99 ? 5.369 1.639 -13.801 1.00 97.75 99 PRO A O 1
ATOM 732 N N . LEU A 1 100 ? 4.206 1.496 -11.893 1.00 98.12 100 LEU A N 1
ATOM 733 C CA . LEU A 1 100 ? 2.889 1.412 -12.532 1.00 98.12 100 LEU A CA 1
ATOM 734 C C . LEU A 1 100 ? 2.534 2.658 -13.353 1.00 98.12 100 LEU A C 1
ATOM 736 O O . LEU A 1 100 ? 1.740 2.570 -14.291 1.00 98.12 100 LEU A O 1
ATOM 740 N N . LYS A 1 101 ? 3.140 3.817 -13.063 1.00 96.06 101 LYS A N 1
ATOM 741 C CA . LYS A 1 101 ? 2.928 5.058 -13.828 1.00 96.06 101 LYS A CA 1
ATOM 742 C C . LYS A 1 101 ? 3.358 4.913 -15.295 1.00 96.06 101 LYS A C 1
ATOM 744 O O . LYS A 1 101 ? 2.807 5.580 -16.172 1.00 96.06 101 LYS A O 1
ATOM 749 N N . SER A 1 102 ? 4.270 3.985 -15.577 1.00 96.56 102 SER A N 1
ATOM 750 C CA . SER A 1 102 ? 4.796 3.716 -16.919 1.00 96.56 102 SER A CA 1
ATOM 751 C C . SER A 1 102 ? 3.881 2.858 -17.790 1.00 96.56 102 SER A C 1
ATOM 753 O O . SER A 1 102 ? 4.085 2.805 -19.004 1.00 96.56 102 SER A O 1
ATOM 755 N N . LEU A 1 103 ? 2.853 2.219 -17.216 1.00 96.25 103 LEU A N 1
ATOM 756 C CA . LEU A 1 103 ? 1.960 1.315 -17.949 1.00 96.25 103 LEU A CA 1
ATOM 757 C C . LEU A 1 103 ? 1.329 1.982 -19.178 1.00 96.25 103 LEU A C 1
ATOM 759 O O . LEU A 1 103 ? 1.259 1.361 -20.235 1.00 96.25 103 LEU A O 1
ATOM 763 N N . TRP A 1 104 ? 0.930 3.254 -19.082 1.00 93.62 104 TRP A N 1
ATOM 764 C CA . TRP A 1 104 ? 0.337 3.966 -20.219 1.00 93.62 104 TRP A CA 1
ATOM 765 C C . TRP A 1 104 ? 1.321 4.237 -21.356 1.00 93.62 104 TRP A C 1
ATOM 767 O O . TRP A 1 104 ? 0.958 4.129 -22.525 1.00 93.62 104 TRP A O 1
ATOM 777 N N . ALA A 1 105 ? 2.562 4.597 -21.031 1.00 95.25 105 ALA A N 1
ATOM 778 C CA . ALA A 1 105 ? 3.589 4.804 -22.046 1.00 95.25 105 ALA A CA 1
ATOM 779 C C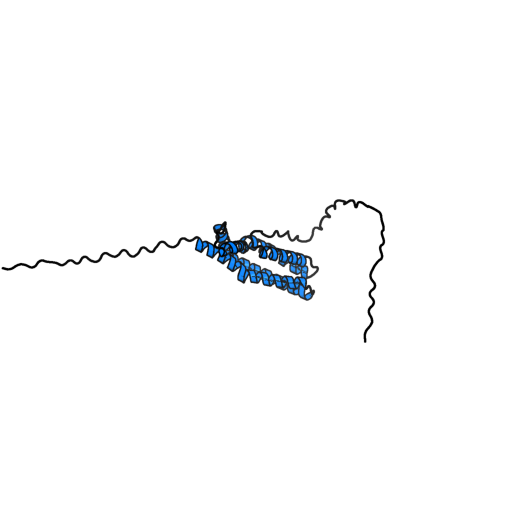 . ALA A 1 105 ? 3.929 3.476 -22.742 1.00 95.25 105 ALA A C 1
ATOM 781 O O . ALA A 1 105 ? 3.964 3.424 -23.972 1.00 95.25 105 ALA A O 1
ATOM 782 N N . ILE A 1 106 ? 4.063 2.395 -21.963 1.00 96.12 106 ILE A N 1
ATOM 783 C CA . ILE A 1 106 ? 4.336 1.042 -22.463 1.00 96.12 106 ILE A CA 1
ATOM 784 C C . ILE A 1 106 ? 3.249 0.573 -23.432 1.00 96.12 106 ILE A C 1
ATOM 786 O O . ILE A 1 106 ? 3.564 0.148 -24.544 1.00 96.12 106 ILE A O 1
ATOM 790 N N . THR A 1 107 ? 1.975 0.665 -23.044 1.00 96.06 107 THR A N 1
ATOM 791 C CA . THR A 1 107 ? 0.859 0.195 -23.885 1.00 96.06 107 THR A CA 1
ATOM 792 C C . THR A 1 107 ? 0.653 1.0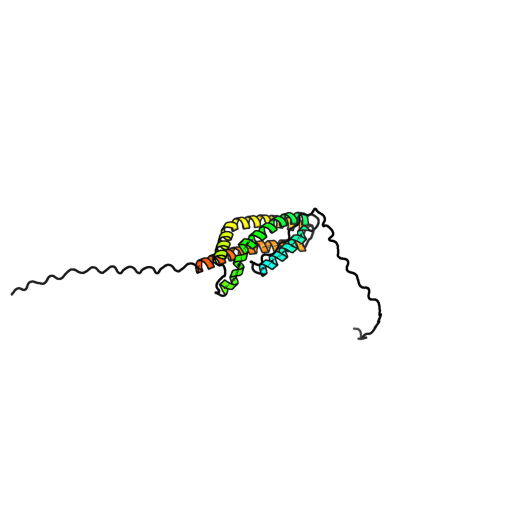59 -25.125 1.00 96.06 107 THR A C 1
ATOM 794 O O . THR A 1 107 ? 0.199 0.556 -26.150 1.00 96.06 107 THR A O 1
ATOM 797 N N . ALA A 1 108 ? 1.044 2.334 -25.073 1.00 96.06 108 ALA A N 1
ATOM 798 C CA . ALA A 1 108 ? 1.056 3.226 -26.228 1.00 96.06 108 ALA A CA 1
ATOM 799 C C . ALA A 1 108 ? 2.284 3.040 -27.144 1.00 96.06 108 ALA A C 1
ATOM 801 O O . ALA A 1 108 ? 2.407 3.766 -28.131 1.00 96.06 108 ALA A O 1
ATOM 802 N N . GLY A 1 109 ? 3.206 2.124 -26.819 1.00 94.19 109 GLY A N 1
ATOM 803 C CA . GLY A 1 109 ? 4.451 1.925 -27.568 1.00 94.19 109 GLY A CA 1
ATOM 804 C C . GLY A 1 109 ? 5.405 3.122 -27.509 1.00 94.19 109 GLY A C 1
ATOM 805 O O . GLY A 1 109 ? 6.237 3.284 -28.399 1.00 94.19 109 GLY A O 1
ATOM 806 N N . LYS A 1 110 ? 5.263 3.981 -26.495 1.00 94.25 110 LYS A N 1
ATOM 807 C CA . LYS A 1 110 ? 6.104 5.162 -26.289 1.00 94.25 110 LYS A CA 1
ATOM 808 C C . LYS A 1 110 ? 7.331 4.803 -25.460 1.00 94.25 110 LYS A C 1
ATOM 810 O O . LYS A 1 110 ? 7.299 3.878 -24.648 1.00 94.25 110 LYS A O 1
ATOM 815 N N . GLU A 1 111 ? 8.394 5.579 -25.637 1.00 92.94 111 GLU A N 1
ATOM 816 C CA . GLU A 1 111 ? 9.551 5.507 -24.750 1.00 92.94 111 GLU A CA 1
ATOM 817 C C . GLU A 1 111 ? 9.143 5.856 -23.317 1.00 92.94 111 GLU A C 1
ATOM 819 O O . GLU A 1 111 ? 8.356 6.774 -23.068 1.00 92.94 111 GLU A O 1
ATOM 824 N N . VAL A 1 112 ? 9.678 5.089 -22.372 1.00 95.12 112 VAL A N 1
ATOM 825 C CA . VAL A 1 112 ? 9.478 5.310 -20.944 1.00 95.12 112 VAL A CA 1
ATOM 826 C C . VAL A 1 112 ? 10.664 6.110 -20.425 1.00 95.12 112 VAL A C 1
ATOM 828 O O . VAL A 1 112 ? 11.801 5.635 -20.476 1.00 95.12 112 VAL A O 1
ATOM 831 N N . ALA A 1 113 ? 10.393 7.317 -19.929 1.00 91.00 113 ALA A N 1
ATOM 832 C CA . ALA A 1 113 ? 11.397 8.138 -19.262 1.00 91.00 113 ALA A CA 1
ATOM 833 C C . ALA A 1 113 ? 11.980 7.393 -18.052 1.00 91.00 113 ALA A C 1
ATOM 835 O O . ALA A 1 113 ? 11.257 6.685 -17.353 1.00 91.00 113 ALA A O 1
ATOM 836 N N . ASP A 1 114 ? 13.286 7.545 -17.826 1.00 92.62 114 ASP A N 1
ATOM 837 C CA . ASP A 1 114 ? 14.014 6.924 -16.714 1.00 92.62 114 ASP A CA 1
ATOM 838 C C . ASP A 1 114 ? 13.807 5.400 -16.602 1.00 92.62 114 ASP A C 1
ATOM 840 O O . ASP A 1 114 ? 13.721 4.839 -15.507 1.00 92.62 114 ASP A O 1
ATOM 844 N N . SER A 1 115 ? 13.727 4.705 -17.742 1.00 95.44 115 SER A N 1
ATOM 845 C CA . SER A 1 115 ? 13.497 3.254 -17.781 1.00 95.44 115 SER A CA 1
ATOM 846 C C . SER A 1 115 ? 14.500 2.454 -16.936 1.00 95.44 115 SER A C 1
ATOM 848 O O . SER A 1 115 ? 14.094 1.511 -16.262 1.00 95.44 115 SER A O 1
ATOM 850 N N . GLU A 1 116 ? 15.773 2.862 -16.876 1.00 96.25 116 GLU A N 1
ATOM 851 C CA . GLU A 1 116 ? 16.784 2.251 -15.998 1.00 96.25 116 GLU A CA 1
ATOM 852 C C . GLU A 1 116 ? 16.420 2.358 -14.510 1.00 96.25 116 GLU A C 1
ATOM 854 O O . GLU A 1 116 ? 16.527 1.376 -13.772 1.00 96.25 116 GLU A O 1
ATOM 859 N N . LYS A 1 117 ? 15.922 3.522 -14.069 1.00 95.81 117 LYS A N 1
ATOM 860 C CA . LYS A 1 117 ? 15.447 3.728 -12.694 1.00 95.81 117 LYS A CA 1
ATOM 861 C C . LYS A 1 117 ? 14.260 2.815 -12.400 1.00 95.81 117 LYS A C 1
ATOM 863 O O . LYS A 1 117 ? 14.244 2.164 -11.361 1.00 95.81 117 LYS A O 1
ATOM 868 N N . ILE A 1 118 ? 13.295 2.718 -13.314 1.00 96.69 118 ILE A N 1
ATOM 869 C CA . ILE A 1 118 ? 12.111 1.859 -13.142 1.00 96.69 118 ILE A CA 1
ATOM 870 C C . ILE A 1 118 ? 12.501 0.377 -13.076 1.00 96.69 118 ILE A C 1
ATOM 872 O O . ILE A 1 118 ? 11.961 -0.363 -12.250 1.00 96.69 118 ILE A O 1
ATOM 876 N N . ILE A 1 119 ? 13.465 -0.057 -13.896 1.00 97.62 119 ILE A N 1
ATOM 877 C CA . ILE A 1 119 ? 14.031 -1.411 -13.832 1.00 97.62 119 ILE A CA 1
ATOM 878 C C . ILE A 1 119 ? 14.651 -1.656 -12.449 1.00 97.62 119 ILE A C 1
ATOM 880 O O . ILE A 1 119 ? 14.357 -2.677 -11.826 1.00 97.62 119 ILE A O 1
ATOM 884 N N . ALA A 1 120 ? 15.456 -0.718 -11.943 1.00 97.19 120 ALA A N 1
ATOM 885 C CA . ALA A 1 120 ? 16.076 -0.831 -10.624 1.00 97.19 120 ALA A CA 1
ATOM 886 C C . ALA A 1 120 ? 15.037 -0.872 -9.487 1.00 97.19 120 ALA A C 1
ATOM 888 O O . ALA A 1 120 ? 15.143 -1.710 -8.594 1.00 97.19 120 ALA A O 1
ATOM 889 N N . MET A 1 121 ? 14.001 -0.030 -9.542 1.00 97.44 121 MET A N 1
ATOM 890 C CA . MET A 1 121 ? 12.901 -0.035 -8.566 1.00 97.44 121 MET A CA 1
ATOM 891 C C . MET A 1 121 ? 12.139 -1.362 -8.572 1.00 97.44 121 MET A C 1
ATOM 893 O O . MET A 1 121 ? 11.853 -1.910 -7.514 1.00 97.44 121 MET A O 1
ATOM 897 N N . SER A 1 122 ? 11.867 -1.916 -9.754 1.00 98.00 122 SER A N 1
ATOM 898 C CA . SER A 1 122 ? 11.173 -3.203 -9.898 1.00 98.00 122 SER A CA 1
ATOM 899 C C . SER A 1 122 ? 12.011 -4.374 -9.372 1.00 98.00 122 SER A C 1
ATOM 901 O O . SER A 1 122 ? 11.477 -5.297 -8.757 1.00 98.00 122 SER A O 1
ATOM 903 N N . ALA A 1 123 ? 13.334 -4.336 -9.577 1.00 98.12 123 ALA A N 1
ATOM 904 C CA . ALA A 1 123 ? 14.258 -5.313 -9.002 1.00 98.12 123 ALA A CA 1
ATOM 905 C C . ALA A 1 123 ? 14.297 -5.213 -7.469 1.00 98.12 123 ALA A C 1
ATOM 907 O O . ALA A 1 123 ? 14.151 -6.228 -6.793 1.00 98.12 123 ALA A O 1
ATOM 908 N N . LYS A 1 124 ? 14.391 -3.991 -6.931 1.00 97.94 124 LYS A N 1
ATOM 909 C CA . LYS A 1 124 ? 14.332 -3.735 -5.488 1.00 97.94 124 LYS A CA 1
ATOM 910 C C . LYS A 1 124 ? 13.015 -4.222 -4.876 1.00 97.94 124 LYS A C 1
ATOM 912 O O . LYS A 1 124 ? 13.042 -4.929 -3.876 1.00 97.94 124 LYS A O 1
ATOM 917 N N . LEU A 1 125 ? 11.876 -3.930 -5.510 1.00 98.25 125 LEU A N 1
ATOM 918 C CA . LEU A 1 125 ? 10.575 -4.448 -5.081 1.00 98.25 125 LEU A CA 1
ATOM 919 C C . LEU A 1 125 ? 10.587 -5.978 -5.003 1.00 98.25 125 LEU A C 1
ATOM 921 O O . LEU A 1 125 ? 10.095 -6.540 -4.034 1.00 98.25 125 LEU A O 1
ATOM 925 N N . ARG A 1 126 ? 11.168 -6.671 -5.989 1.00 98.19 126 ARG A N 1
ATOM 926 C CA . ARG A 1 126 ? 11.259 -8.139 -5.968 1.00 98.19 126 ARG A CA 1
ATOM 927 C C . ARG A 1 126 ? 12.061 -8.657 -4.769 1.00 98.19 126 ARG A C 1
ATOM 929 O O . ARG A 1 126 ? 11.689 -9.681 -4.201 1.00 98.19 126 ARG A O 1
ATOM 936 N N . GLU A 1 127 ? 13.142 -7.975 -4.403 1.00 98.19 127 GLU A N 1
ATOM 937 C CA . GLU A 1 127 ? 13.972 -8.317 -3.239 1.00 98.19 127 GLU A CA 1
ATOM 938 C C . GLU A 1 127 ? 13.246 -8.040 -1.914 1.00 98.19 127 GLU A C 1
ATOM 940 O O . GLU A 1 127 ? 13.316 -8.850 -0.990 1.00 98.19 127 GLU A O 1
ATOM 945 N N . GLU A 1 128 ? 12.512 -6.929 -1.833 1.00 96.94 128 GLU A N 1
ATOM 946 C CA . GLU A 1 128 ? 11.790 -6.496 -0.631 1.00 96.94 128 GLU A CA 1
ATOM 947 C C . GLU A 1 128 ? 10.413 -7.161 -0.472 1.00 96.94 128 GLU A C 1
ATOM 949 O O . GLU A 1 128 ? 9.854 -7.153 0.627 1.00 96.94 128 GLU A O 1
ATOM 954 N N . LEU A 1 129 ? 9.880 -7.788 -1.527 1.00 97.88 129 LEU A N 1
ATOM 955 C CA . LEU A 1 129 ? 8.537 -8.370 -1.548 1.00 97.88 129 LEU A CA 1
ATOM 956 C C . LEU A 1 129 ? 8.263 -9.312 -0.362 1.00 97.88 129 LEU A C 1
ATOM 958 O O . LEU A 1 129 ? 7.220 -9.149 0.266 1.00 97.88 129 LEU A O 1
ATOM 962 N N . PRO A 1 130 ? 9.154 -10.246 0.035 1.00 98.00 130 PRO A N 1
ATOM 963 C CA . PRO A 1 130 ? 8.910 -11.070 1.217 1.00 98.00 130 PRO A CA 1
ATOM 964 C C . PRO A 1 130 ? 8.684 -10.247 2.493 1.00 98.00 130 PRO A C 1
ATOM 966 O O . PRO A 1 130 ? 7.817 -10.597 3.288 1.00 98.00 130 PRO A O 1
ATOM 969 N N . SER A 1 131 ? 9.414 -9.139 2.668 1.00 97.25 131 SER A N 1
ATOM 970 C CA . SER A 1 131 ? 9.240 -8.237 3.812 1.00 97.25 131 SER A CA 1
ATOM 971 C C . SER A 1 131 ? 7.887 -7.531 3.764 1.00 97.25 131 SER A C 1
ATOM 973 O O . SER A 1 131 ? 7.188 -7.519 4.775 1.00 97.25 131 SER A O 1
ATOM 975 N N . LEU A 1 132 ? 7.484 -7.005 2.601 1.00 97.38 132 LEU A N 1
ATOM 976 C CA . LEU A 1 132 ? 6.166 -6.374 2.420 1.00 97.38 132 LEU A CA 1
ATOM 977 C C . LEU A 1 132 ? 5.024 -7.352 2.743 1.00 97.38 132 LEU A C 1
ATOM 979 O O . LEU A 1 132 ? 4.075 -6.999 3.440 1.00 97.38 132 LEU A O 1
ATOM 983 N N . ILE A 1 133 ? 5.155 -8.622 2.349 1.00 98.25 133 ILE A N 1
ATOM 984 C CA . ILE A 1 133 ? 4.175 -9.663 2.691 1.00 98.25 133 ILE A CA 1
ATOM 985 C C . ILE A 1 133 ? 4.135 -9.947 4.205 1.00 98.25 133 ILE A C 1
ATOM 987 O O . ILE A 1 133 ? 3.061 -10.192 4.764 1.00 98.25 133 ILE A O 1
ATOM 991 N N . GLU A 1 134 ? 5.268 -9.922 4.915 1.00 98.31 134 GLU A N 1
ATOM 992 C CA . GLU A 1 134 ? 5.246 -10.044 6.382 1.00 98.31 134 GLU A CA 1
ATOM 993 C C . GLU A 1 134 ? 4.575 -8.838 7.055 1.00 98.31 134 GLU A C 1
ATOM 995 O O . GLU A 1 134 ? 3.823 -9.008 8.025 1.00 98.31 134 GLU A O 1
ATOM 1000 N N . GLU A 1 135 ? 4.792 -7.632 6.526 1.00 98.19 135 GLU A N 1
ATOM 1001 C CA . GLU A 1 135 ? 4.119 -6.411 6.977 1.00 98.19 135 GLU A CA 1
ATOM 1002 C C . GLU A 1 135 ? 2.601 -6.520 6.784 1.00 98.19 135 GLU A C 1
ATOM 1004 O O . GLU A 1 135 ? 1.850 -6.330 7.746 1.00 98.19 135 GLU A O 1
ATOM 1009 N N . HIS A 1 136 ? 2.135 -6.970 5.615 1.00 98.56 136 HIS A N 1
ATOM 1010 C CA . HIS A 1 136 ? 0.720 -7.252 5.354 1.00 98.56 136 HIS A CA 1
ATOM 1011 C C . HIS A 1 136 ? 0.110 -8.249 6.335 1.00 98.56 136 HIS A C 1
ATOM 1013 O O . HIS A 1 136 ? -1.045 -8.100 6.748 1.00 98.56 136 HIS A O 1
ATOM 1019 N N . ARG A 1 137 ? 0.866 -9.258 6.779 1.00 98.50 137 ARG A N 1
ATOM 1020 C CA . ARG A 1 137 ? 0.386 -10.189 7.812 1.00 98.50 137 ARG A CA 1
ATOM 1021 C C . ARG A 1 137 ? 0.229 -9.502 9.162 1.00 98.50 137 ARG A C 1
ATOM 1023 O O . ARG A 1 137 ? -0.720 -9.819 9.884 1.00 98.50 137 ARG A O 1
ATOM 1030 N N . ALA A 1 138 ? 1.129 -8.589 9.522 1.00 98.38 138 ALA A N 1
ATOM 1031 C CA . ALA A 1 138 ? 1.000 -7.786 10.737 1.00 98.38 138 ALA A CA 1
ATOM 1032 C C . ALA A 1 138 ? -0.203 -6.835 10.657 1.00 98.38 138 ALA A C 1
ATOM 1034 O O . ALA A 1 138 ? -1.039 -6.846 11.565 1.00 98.38 138 ALA A O 1
ATOM 1035 N N . ILE A 1 139 ? -0.348 -6.119 9.541 1.00 98.56 139 ILE A N 1
ATOM 1036 C CA . ILE A 1 139 ? -1.485 -5.240 9.241 1.00 98.56 139 ILE A CA 1
ATOM 1037 C C . ILE A 1 139 ? -2.799 -6.027 9.301 1.00 98.56 139 ILE A C 1
ATOM 1039 O O . ILE A 1 139 ? -3.711 -5.658 10.033 1.00 98.56 139 ILE A O 1
ATOM 1043 N N . THR A 1 140 ? -2.877 -7.184 8.641 1.00 98.50 140 THR A N 1
ATOM 1044 C CA . THR A 1 140 ? -4.058 -8.065 8.647 1.00 98.50 140 THR A CA 1
ATOM 1045 C C . THR A 1 140 ? -4.438 -8.515 10.059 1.00 98.50 140 THR A C 1
ATOM 1047 O O . THR A 1 140 ? -5.625 -8.612 10.381 1.00 98.50 140 THR A O 1
ATOM 1050 N N . ARG A 1 141 ? -3.461 -8.806 10.929 1.00 98.56 141 ARG A N 1
ATOM 1051 C CA . ARG A 1 141 ? -3.737 -9.134 12.339 1.00 98.56 141 ARG A CA 1
ATOM 1052 C C . ARG A 1 141 ? -4.303 -7.929 13.092 1.00 98.56 141 ARG A C 1
ATOM 1054 O O . ARG A 1 141 ? -5.292 -8.096 13.803 1.00 98.56 141 ARG A O 1
ATOM 1061 N N . ALA A 1 142 ? -3.725 -6.744 12.910 1.00 98.56 142 ALA A N 1
ATOM 1062 C CA . ALA A 1 142 ? -4.215 -5.513 13.527 1.00 98.56 142 ALA A CA 1
ATOM 1063 C C . ALA A 1 142 ? -5.635 -5.154 13.043 1.00 98.56 142 ALA A C 1
ATOM 1065 O O . ALA A 1 142 ? -6.512 -4.886 13.863 1.00 98.56 142 ALA A O 1
ATOM 1066 N N . LEU A 1 143 ? -5.902 -5.276 11.739 1.00 98.75 143 LEU A N 1
ATOM 1067 C CA . LEU A 1 143 ? -7.224 -5.080 11.135 1.00 98.75 143 LEU A CA 1
ATOM 1068 C C . LEU A 1 143 ? -8.283 -6.011 11.735 1.00 98.75 143 LEU A C 1
ATOM 1070 O O . LEU A 1 143 ? -9.389 -5.569 12.025 1.00 98.75 143 LEU A O 1
ATOM 1074 N N . LYS A 1 144 ? -7.957 -7.286 11.989 1.00 98.75 144 LYS A N 1
ATOM 1075 C CA . LYS A 1 144 ? -8.883 -8.216 12.667 1.00 98.75 144 LYS A CA 1
ATOM 1076 C C . LYS A 1 144 ? -9.224 -7.762 14.089 1.00 98.75 144 LYS A C 1
ATOM 1078 O O . LYS A 1 144 ? -10.374 -7.891 14.504 1.00 98.75 144 LYS A O 1
ATOM 1083 N N . GLY A 1 145 ? -8.246 -7.225 14.820 1.00 98.44 145 GLY A N 1
ATOM 1084 C CA . GLY A 1 145 ? -8.467 -6.633 16.142 1.00 98.44 145 GLY A CA 1
ATOM 1085 C C . GLY A 1 145 ? -9.395 -5.419 16.075 1.00 98.44 145 GLY A C 1
ATOM 1086 O O . GLY A 1 145 ? -10.397 -5.372 16.790 1.00 98.44 145 GLY A O 1
ATOM 1087 N N . LEU A 1 146 ? -9.115 -4.492 15.154 1.00 98.75 146 LEU A N 1
ATOM 1088 C CA . LEU A 1 146 ? -9.948 -3.311 14.920 1.00 98.75 146 LEU A CA 1
ATOM 1089 C C . LEU A 1 146 ? -11.377 -3.687 14.506 1.00 98.75 146 LEU A C 1
ATOM 1091 O O . LEU A 1 146 ? -12.333 -3.134 15.044 1.00 98.75 146 LEU A O 1
ATOM 1095 N N . LEU A 1 147 ? -11.541 -4.670 13.617 1.00 98.81 147 LEU A N 1
ATOM 1096 C CA . LEU A 1 147 ? -12.855 -5.169 13.208 1.00 98.81 147 LEU A CA 1
ATOM 1097 C C . LEU A 1 147 ? -13.646 -5.717 14.396 1.00 98.81 147 LEU A C 1
ATOM 1099 O O . LEU A 1 147 ? -14.830 -5.424 14.526 1.00 98.81 147 LEU A O 1
ATOM 1103 N N . SER A 1 148 ? -13.001 -6.495 15.271 1.00 98.69 148 SER A N 1
ATOM 1104 C CA . SER A 1 148 ? -13.659 -7.038 16.462 1.00 98.69 148 SER A CA 1
ATOM 1105 C C . SER A 1 148 ? -14.189 -5.922 17.365 1.00 98.69 148 SER A C 1
ATOM 1107 O O . SER A 1 148 ? -15.341 -5.993 17.792 1.00 98.69 148 SER A O 1
ATOM 1109 N N . ALA A 1 149 ? -13.383 -4.889 17.630 1.00 98.56 149 ALA A N 1
ATOM 1110 C CA . ALA A 1 149 ? -13.810 -3.732 18.418 1.00 98.56 149 ALA A CA 1
ATOM 1111 C C . ALA A 1 149 ? -14.949 -2.965 17.723 1.00 98.56 149 ALA A C 1
ATOM 1113 O O . ALA A 1 149 ? -15.973 -2.672 18.336 1.00 98.56 149 ALA A O 1
ATOM 1114 N N . ALA A 1 150 ? -14.818 -2.714 16.418 1.00 98.50 150 ALA A N 1
ATOM 1115 C CA . ALA A 1 150 ? -15.816 -1.989 15.638 1.00 98.50 150 ALA A CA 1
ATOM 1116 C C . ALA A 1 150 ? -17.169 -2.718 15.578 1.00 98.50 150 ALA A C 1
ATOM 1118 O O . ALA A 1 150 ? -18.215 -2.077 15.650 1.00 98.50 150 ALA A O 1
ATOM 1119 N N . VAL A 1 151 ? -17.172 -4.052 15.491 1.00 98.62 151 VAL A N 1
ATOM 1120 C CA . VAL A 1 151 ? -18.399 -4.865 15.536 1.00 98.62 151 VAL A CA 1
ATOM 1121 C C . VAL A 1 151 ? -19.054 -4.808 16.915 1.00 98.62 151 VAL A C 1
ATOM 1123 O O . VAL A 1 151 ? -20.272 -4.639 16.993 1.00 98.62 151 VAL A O 1
ATOM 1126 N N . GLN A 1 152 ? -18.272 -4.918 17.993 1.00 98.50 152 GLN A N 1
ATOM 1127 C CA . GLN A 1 152 ? -18.787 -4.831 19.366 1.00 98.50 152 GLN A CA 1
ATOM 1128 C C . GLN A 1 152 ? -19.448 -3.472 19.635 1.00 98.50 152 GLN A C 1
ATOM 1130 O O . GLN A 1 152 ? -20.564 -3.425 20.160 1.00 98.50 152 GLN A O 1
ATOM 1135 N N . ASP A 1 153 ? -18.819 -2.393 19.169 1.00 97.94 153 ASP A N 1
ATOM 1136 C CA . ASP A 1 153 ? -19.295 -1.018 19.359 1.00 97.94 153 ASP A CA 1
ATOM 1137 C C . ASP A 1 153 ? -20.247 -0.539 18.245 1.00 97.94 153 ASP A C 1
ATOM 1139 O O . ASP A 1 153 ? -20.708 0.604 18.261 1.00 97.94 153 ASP A O 1
ATOM 1143 N N . ARG A 1 154 ? -20.583 -1.416 17.285 1.00 98.00 154 ARG A N 1
ATOM 1144 C CA . ARG A 1 154 ? -21.463 -1.148 16.130 1.00 98.00 154 ARG A CA 1
ATOM 1145 C C . ARG A 1 154 ? -21.045 0.077 15.299 1.00 98.00 154 ARG A C 1
ATOM 1147 O O . ARG A 1 154 ? -21.892 0.851 14.856 1.00 98.00 154 ARG A O 1
ATOM 1154 N N . LYS A 1 155 ? -19.742 0.238 15.062 1.00 98.31 155 LYS A N 1
ATOM 1155 C CA . LYS A 1 155 ? -19.152 1.312 14.245 1.00 98.31 155 LYS A CA 1
ATOM 1156 C C . LYS A 1 155 ? -19.128 0.925 12.766 1.00 98.31 155 LYS A C 1
ATOM 1158 O O . LYS A 1 155 ? -18.156 0.348 12.279 1.00 98.31 155 LYS A O 1
ATOM 1163 N N . ALA A 1 156 ? -20.216 1.207 12.052 1.00 98.12 156 ALA A N 1
ATOM 1164 C CA . ALA A 1 156 ? -20.401 0.794 10.658 1.00 98.12 156 ALA A CA 1
ATOM 1165 C C . ALA A 1 156 ? -19.319 1.352 9.714 1.00 98.12 156 ALA A C 1
ATOM 1167 O O . ALA A 1 156 ? -18.819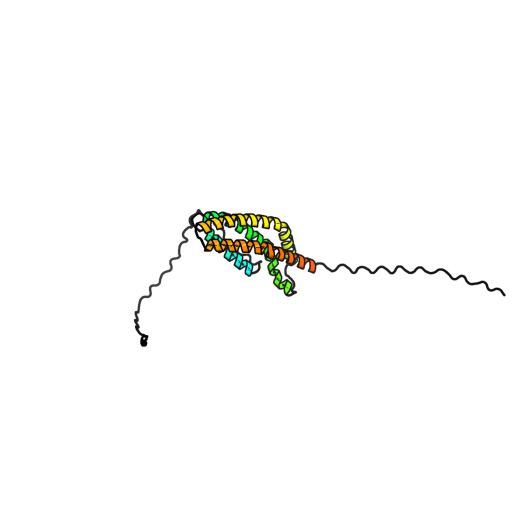 0.639 8.842 1.00 98.12 156 ALA A O 1
ATOM 1168 N N . GLU A 1 157 ? -18.911 2.600 9.922 1.00 98.06 157 GLU A N 1
ATOM 1169 C CA . GLU A 1 157 ? -17.901 3.296 9.129 1.00 98.06 157 GLU A CA 1
ATOM 1170 C C . GLU A 1 157 ? -16.522 2.642 9.292 1.00 98.06 157 GLU A C 1
ATOM 1172 O O . GLU A 1 157 ? -15.829 2.398 8.300 1.00 98.06 157 GLU A O 1
ATOM 1177 N N . THR A 1 158 ? -16.151 2.274 10.525 1.00 98.56 158 THR A N 1
ATOM 1178 C CA . THR A 1 158 ? -14.907 1.549 10.814 1.00 98.56 158 THR A CA 1
ATOM 1179 C C . THR A 1 158 ? -14.936 0.127 10.254 1.00 98.56 158 THR A C 1
ATOM 1181 O O . THR A 1 158 ? -13.932 -0.330 9.716 1.00 98.56 158 THR A O 1
ATOM 1184 N N . ILE A 1 159 ? -16.079 -0.568 10.312 1.00 98.81 159 ILE A N 1
ATOM 1185 C CA . ILE A 1 159 ? -16.234 -1.897 9.694 1.00 98.81 159 ILE A CA 1
ATOM 1186 C C . ILE A 1 159 ? -15.989 -1.810 8.182 1.00 98.81 159 ILE A C 1
ATOM 1188 O O . ILE A 1 159 ? -15.200 -2.583 7.640 1.00 98.81 159 ILE A O 1
ATOM 1192 N N . SER A 1 160 ? -16.610 -0.834 7.515 1.00 98.69 160 SER A N 1
ATOM 1193 C CA . SER A 1 160 ? -16.399 -0.576 6.086 1.00 98.69 160 S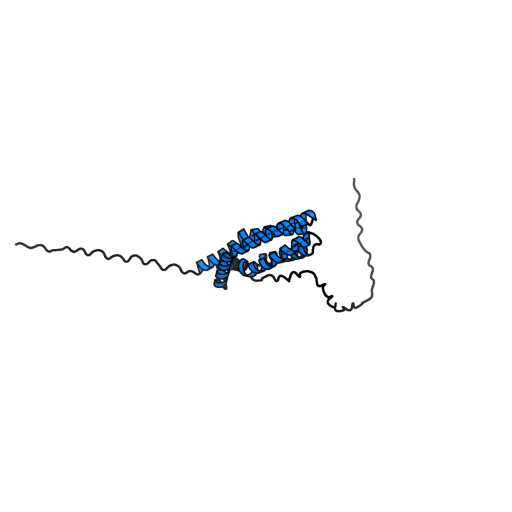ER A CA 1
ATOM 1194 C C . SER A 1 160 ? -14.945 -0.195 5.769 1.00 98.69 160 SER A C 1
ATOM 1196 O O . SER A 1 160 ? -14.419 -0.551 4.716 1.00 98.69 160 SER A O 1
ATOM 1198 N N . PHE A 1 161 ? -14.269 0.529 6.667 1.00 98.62 161 PHE A N 1
ATOM 1199 C CA . PHE A 1 161 ? -12.847 0.860 6.516 1.00 98.62 161 PHE A CA 1
ATOM 1200 C C . PHE A 1 161 ? -11.964 -0.378 6.573 1.00 98.62 161 PHE A C 1
ATOM 1202 O O . PHE A 1 161 ? -11.118 -0.563 5.701 1.00 98.62 161 PHE A O 1
ATOM 1209 N N . VAL A 1 162 ? -12.202 -1.257 7.541 1.00 98.75 162 VAL A N 1
ATOM 1210 C CA . VAL A 1 162 ? -11.435 -2.496 7.652 1.00 98.75 162 VAL A CA 1
ATOM 1211 C C . VAL A 1 162 ? -11.655 -3.406 6.439 1.00 98.75 162 VAL A C 1
ATOM 1213 O O . VAL A 1 162 ? -10.692 -3.993 5.946 1.00 98.75 162 VAL A O 1
ATOM 1216 N N . ASP A 1 163 ? -12.881 -3.497 5.919 1.00 98.69 163 ASP A N 1
ATOM 1217 C CA . ASP A 1 163 ? -13.159 -4.269 4.700 1.00 98.69 163 ASP A CA 1
ATOM 1218 C C . ASP A 1 163 ? -12.403 -3.714 3.481 1.00 98.69 163 ASP A C 1
ATOM 1220 O O . ASP A 1 163 ? -11.732 -4.462 2.766 1.00 98.69 163 ASP A O 1
ATOM 1224 N N . ALA A 1 164 ? -12.409 -2.387 3.307 1.00 98.50 164 ALA A N 1
ATOM 1225 C CA . ALA A 1 164 ? -11.638 -1.723 2.258 1.00 98.50 164 ALA A CA 1
ATOM 1226 C C . ALA A 1 164 ? -10.127 -1.986 2.389 1.00 98.50 164 ALA A C 1
ATOM 1228 O O . ALA A 1 164 ? -9.480 -2.295 1.394 1.00 98.50 164 ALA A O 1
ATOM 1229 N N . MET A 1 165 ? -9.572 -1.954 3.605 1.00 98.50 165 MET A N 1
ATOM 1230 C CA . MET A 1 165 ? -8.160 -2.278 3.842 1.00 98.50 165 MET A CA 1
ATOM 1231 C C . MET A 1 165 ? -7.819 -3.739 3.517 1.00 98.50 165 MET A C 1
ATOM 1233 O O . MET A 1 165 ? -6.760 -4.014 2.959 1.00 98.50 165 MET A O 1
ATOM 1237 N N . PHE A 1 166 ? -8.702 -4.698 3.822 1.00 98.69 166 PHE A N 1
ATOM 1238 C CA . PHE A 1 166 ? -8.481 -6.088 3.402 1.00 98.69 166 PHE A CA 1
ATOM 1239 C C . PHE A 1 166 ? -8.522 -6.251 1.884 1.00 98.69 166 PHE A C 1
ATOM 1241 O O . PHE A 1 166 ? -7.830 -7.119 1.346 1.00 98.69 166 PHE A O 1
ATOM 1248 N N . HIS A 1 167 ? -9.355 -5.468 1.200 1.00 98.62 167 HIS A N 1
ATOM 1249 C CA . HIS A 1 167 ? -9.383 -5.453 -0.255 1.00 98.62 167 HIS A CA 1
ATOM 1250 C C . HIS A 1 167 ? -8.090 -4.864 -0.828 1.00 98.62 167 HIS A C 1
ATOM 1252 O O . HIS A 1 167 ? -7.480 -5.495 -1.685 1.00 98.62 167 HIS A O 1
ATOM 1258 N N . HIS A 1 168 ? -7.652 -3.724 -0.300 1.00 98.19 168 HIS A N 1
ATOM 1259 C CA . HIS A 1 168 ? -6.425 -3.032 -0.681 1.00 98.19 168 HIS A CA 1
ATOM 1260 C C . HIS A 1 168 ? -5.190 -3.948 -0.615 1.00 98.19 168 HIS A C 1
ATOM 1262 O O . HIS A 1 168 ? -4.598 -4.242 -1.652 1.00 98.19 168 HIS A O 1
ATOM 1268 N N . VAL A 1 169 ? -4.945 -4.567 0.549 1.00 98.25 169 VAL A N 1
ATOM 1269 C CA . VAL A 1 169 ? -3.845 -5.532 0.758 1.00 98.25 169 VAL A CA 1
ATOM 1270 C C . VAL A 1 169 ? -3.868 -6.663 -0.277 1.00 98.25 169 VAL A C 1
ATOM 1272 O O . VAL A 1 169 ? -2.841 -7.073 -0.813 1.00 98.25 169 VAL A O 1
ATOM 1275 N N . LYS A 1 170 ? -5.053 -7.199 -0.600 1.00 98.50 170 LYS A N 1
ATOM 1276 C CA . LYS A 1 170 ? -5.169 -8.263 -1.610 1.00 98.50 170 LYS A CA 1
ATOM 1277 C C . LYS A 1 170 ? -4.878 -7.752 -3.014 1.00 98.50 170 LYS A C 1
ATOM 1279 O O . LYS A 1 170 ? -4.257 -8.471 -3.791 1.00 98.50 170 LYS A O 1
ATOM 1284 N N . THR A 1 171 ? -5.353 -6.559 -3.350 1.00 98.69 171 THR A N 1
ATOM 1285 C CA . THR A 1 171 ? -5.114 -5.933 -4.651 1.00 98.69 171 THR A CA 1
ATOM 1286 C C . THR A 1 171 ? -3.623 -5.694 -4.863 1.00 98.69 171 THR A C 1
ATOM 1288 O O . THR A 1 171 ? -3.107 -5.980 -5.945 1.00 98.69 171 THR A O 1
ATOM 1291 N N . GLU A 1 172 ? -2.903 -5.277 -3.828 1.00 98.62 172 GLU A N 1
ATOM 1292 C CA . GLU A 1 172 ? -1.452 -5.114 -3.870 1.00 98.62 172 GLU A CA 1
ATOM 1293 C C . GLU A 1 172 ? -0.729 -6.425 -4.157 1.00 98.62 172 GLU A C 1
ATOM 1295 O O . GLU A 1 172 ? -0.012 -6.535 -5.155 1.00 98.62 172 GLU A O 1
ATOM 1300 N N . GLU A 1 173 ? -0.990 -7.451 -3.349 1.00 98.56 173 GLU A N 1
ATOM 1301 C CA . GLU A 1 173 ? -0.325 -8.748 -3.486 1.00 98.56 173 GLU A CA 1
ATOM 1302 C C . GLU A 1 173 ? -0.651 -9.452 -4.807 1.00 98.56 173 GLU A C 1
ATOM 1304 O O . GLU A 1 173 ? 0.217 -10.081 -5.417 1.00 98.56 173 GLU A O 1
ATOM 1309 N N . GLN A 1 174 ? -1.911 -9.387 -5.241 1.00 98.62 174 GLN A N 1
ATOM 1310 C CA . GLN A 1 174 ? -2.397 -10.158 -6.386 1.00 98.62 174 GLN A CA 1
ATOM 1311 C C . GLN A 1 174 ? -2.212 -9.433 -7.715 1.00 98.62 174 GLN A C 1
ATOM 1313 O O . GLN A 1 174 ? -2.138 -10.091 -8.755 1.00 98.62 174 GLN A O 1
ATOM 1318 N N . VAL A 1 175 ? -2.169 -8.099 -7.699 1.00 98.69 175 VAL A N 1
ATOM 1319 C CA . VAL A 1 175 ? -2.197 -7.287 -8.918 1.00 98.69 175 VAL A CA 1
ATOM 1320 C C . VAL A 1 175 ? -1.060 -6.280 -8.942 1.00 98.69 175 VAL A C 1
ATOM 1322 O O . VAL A 1 175 ? -0.255 -6.328 -9.872 1.00 98.69 175 VAL A O 1
ATOM 1325 N N . LEU A 1 176 ? -0.969 -5.381 -7.959 1.00 98.62 176 LEU A N 1
ATOM 1326 C CA . LEU A 1 176 ? -0.094 -4.211 -8.081 1.00 98.62 176 LEU A CA 1
ATOM 1327 C C . LEU A 1 176 ? 1.387 -4.583 -8.003 1.00 98.62 176 LEU A C 1
ATOM 1329 O O . LEU A 1 176 ? 2.131 -4.222 -8.913 1.00 98.62 176 LEU A O 1
ATOM 1333 N N . TYR A 1 177 ? 1.824 -5.355 -7.005 1.00 98.69 177 TYR A N 1
ATOM 1334 C CA . TYR A 1 177 ? 3.233 -5.746 -6.915 1.00 98.69 177 TYR A CA 1
ATOM 1335 C C . TYR A 1 177 ? 3.676 -6.618 -8.097 1.00 98.69 177 TYR A C 1
ATOM 1337 O O . TYR A 1 177 ? 4.708 -6.306 -8.701 1.00 98.69 177 TYR A O 1
ATOM 1345 N N . PRO A 1 178 ? 2.920 -7.662 -8.507 1.00 98.75 178 PRO A N 1
ATOM 1346 C CA . PRO A 1 178 ? 3.264 -8.417 -9.708 1.00 98.75 178 PRO A CA 1
ATOM 1347 C C . PRO A 1 178 ? 3.333 -7.540 -10.963 1.00 98.75 178 PRO A C 1
ATOM 1349 O O . PRO A 1 178 ? 4.251 -7.703 -11.767 1.00 98.75 178 PRO A O 1
ATOM 1352 N N . ALA A 1 179 ? 2.406 -6.591 -11.131 1.00 98.69 179 ALA A N 1
ATOM 1353 C CA . ALA A 1 179 ? 2.402 -5.684 -12.274 1.00 98.69 179 ALA A CA 1
ATOM 1354 C C . ALA A 1 179 ? 3.607 -4.731 -12.265 1.00 98.69 179 ALA A C 1
ATOM 1356 O O . ALA A 1 179 ? 4.236 -4.547 -13.308 1.00 98.69 179 ALA A O 1
ATOM 1357 N N . SER A 1 180 ? 3.974 -4.171 -11.110 1.00 98.69 180 SER A N 1
ATOM 1358 C CA . SER A 1 180 ? 5.160 -3.320 -10.967 1.00 98.69 180 SER A CA 1
ATOM 1359 C C . SER A 1 180 ? 6.436 -4.065 -11.332 1.00 98.69 180 SER A C 1
ATOM 1361 O O . SER A 1 180 ? 7.258 -3.559 -12.094 1.00 98.69 180 SER A O 1
ATOM 1363 N N . ILE A 1 181 ? 6.571 -5.301 -10.851 1.00 98.75 181 ILE A N 1
ATOM 1364 C CA . ILE A 1 181 ? 7.689 -6.178 -11.198 1.00 98.75 181 ILE A CA 1
ATOM 1365 C C . ILE A 1 181 ? 7.713 -6.454 -12.711 1.00 98.75 181 ILE A C 1
ATOM 1367 O O . ILE A 1 181 ? 8.761 -6.333 -13.350 1.00 98.75 181 ILE A O 1
ATOM 1371 N N . LEU A 1 182 ? 6.555 -6.778 -13.297 1.00 98.56 182 LEU A N 1
ATOM 1372 C CA . LEU A 1 182 ? 6.423 -7.077 -14.723 1.00 98.56 182 LEU A CA 1
ATOM 1373 C C . LEU A 1 182 ? 6.795 -5.881 -15.612 1.00 98.56 182 LEU A C 1
ATOM 1375 O O . LEU A 1 182 ? 7.385 -6.073 -16.674 1.00 98.56 182 LEU A O 1
ATOM 1379 N N . VAL A 1 183 ? 6.483 -4.654 -15.187 1.00 98.31 183 VAL A N 1
ATOM 1380 C CA . VAL A 1 183 ? 6.899 -3.432 -15.890 1.00 98.31 183 VAL A CA 1
ATOM 1381 C C . VAL A 1 183 ? 8.423 -3.379 -16.025 1.00 98.31 183 VAL A C 1
ATOM 1383 O O . VAL A 1 183 ? 8.928 -3.175 -17.132 1.00 98.31 183 VAL A O 1
ATOM 1386 N N . GLY A 1 184 ? 9.161 -3.601 -14.936 1.00 97.81 184 GLY A N 1
ATOM 1387 C CA . GLY A 1 184 ? 10.623 -3.634 -14.974 1.00 97.81 184 GLY A CA 1
ATOM 1388 C C . GLY A 1 184 ? 11.173 -4.758 -15.852 1.00 97.81 184 GLY A C 1
ATOM 1389 O O . GLY A 1 184 ? 12.061 -4.516 -16.672 1.00 97.81 184 GLY A O 1
ATOM 1390 N N . ASP A 1 185 ? 10.617 -5.967 -15.737 1.00 97.94 185 ASP A N 1
ATOM 1391 C CA . ASP A 1 185 ? 11.019 -7.114 -16.562 1.00 97.94 185 ASP A CA 1
ATOM 1392 C C . ASP A 1 185 ? 10.814 -6.826 -18.062 1.00 97.94 185 ASP A C 1
ATOM 1394 O O . ASP A 1 185 ? 11.695 -7.100 -18.884 1.00 97.94 185 ASP A O 1
ATOM 1398 N N . TYR A 1 186 ? 9.680 -6.218 -18.424 1.00 97.62 186 TYR A N 1
ATOM 1399 C CA . TYR A 1 186 ? 9.374 -5.835 -19.802 1.00 97.62 186 TYR A CA 1
ATOM 1400 C C . TYR A 1 186 ? 10.362 -4.797 -20.347 1.00 97.62 186 TYR A C 1
ATOM 1402 O O . TYR A 1 186 ? 10.872 -4.951 -21.460 1.00 97.62 186 TYR A O 1
ATOM 1410 N N . LEU A 1 187 ? 10.662 -3.754 -19.569 1.00 96.62 187 LEU A N 1
ATOM 1411 C CA . LEU A 1 187 ? 11.621 -2.726 -19.974 1.00 96.62 187 LEU A CA 1
ATOM 1412 C C . LEU A 1 187 ? 13.024 -3.315 -20.149 1.00 96.62 187 LEU A C 1
ATOM 1414 O O . LEU A 1 187 ? 13.676 -3.046 -21.155 1.00 96.62 187 LEU A O 1
ATOM 1418 N N . LYS A 1 188 ? 13.458 -4.200 -19.245 1.00 96.12 188 LYS A N 1
ATOM 1419 C CA . LYS A 1 188 ? 14.744 -4.900 -19.362 1.00 96.12 188 LYS A CA 1
ATOM 1420 C C . LYS A 1 188 ? 14.826 -5.757 -20.628 1.00 96.12 188 LYS A C 1
ATOM 1422 O O . LYS A 1 188 ? 15.855 -5.754 -21.309 1.00 96.12 188 LYS A O 1
ATOM 1427 N N . LEU A 1 189 ? 13.746 -6.463 -20.967 1.00 95.31 189 LEU A N 1
ATOM 1428 C CA . LEU A 1 189 ? 13.665 -7.253 -22.195 1.00 95.31 189 LEU A CA 1
ATOM 1429 C C . LEU A 1 189 ? 13.787 -6.3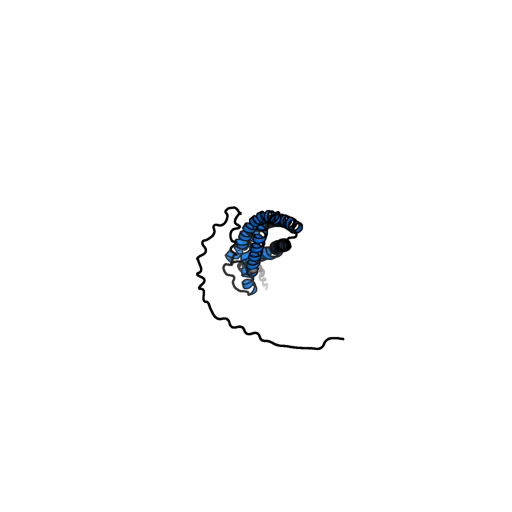66 -23.443 1.00 95.31 189 LEU A C 1
ATOM 1431 O O . LEU A 1 189 ? 14.493 -6.727 -24.379 1.00 95.31 189 LEU A O 1
ATOM 1435 N N . LYS A 1 190 ? 13.136 -5.197 -23.447 1.00 91.12 190 LYS A N 1
ATOM 1436 C CA . LYS A 1 190 ? 13.218 -4.228 -24.549 1.00 91.12 190 LYS A CA 1
ATOM 1437 C C . LYS A 1 190 ? 14.599 -3.587 -24.696 1.00 91.12 190 LYS A C 1
ATOM 1439 O O . LYS A 1 190 ? 14.984 -3.281 -25.820 1.00 91.12 190 LYS A O 1
ATOM 1444 N N . SER A 1 191 ? 15.330 -3.416 -23.597 1.00 86.25 191 SER A N 1
ATOM 1445 C CA . SER A 1 191 ? 16.677 -2.832 -23.600 1.00 86.25 191 SER A CA 1
ATOM 1446 C C . SER A 1 191 ? 17.788 -3.828 -23.947 1.00 86.25 191 SER A C 1
ATOM 1448 O O . SER A 1 191 ? 18.929 -3.418 -24.151 1.00 86.25 191 SER A O 1
ATOM 1450 N N . THR A 1 192 ? 17.495 -5.131 -24.012 1.00 79.44 192 THR A N 1
ATOM 1451 C CA . THR A 1 192 ? 18.497 -6.145 -24.364 1.00 79.44 192 THR A CA 1
ATOM 1452 C C . THR A 1 192 ? 18.591 -6.266 -25.891 1.00 79.44 192 THR A C 1
ATOM 1454 O O . THR A 1 192 ? 17.591 -6.617 -26.522 1.00 79.44 192 THR A O 1
ATOM 1457 N N . PRO A 1 193 ? 19.753 -5.994 -26.521 1.00 68.50 193 PRO A N 1
ATOM 1458 C CA . PRO A 1 193 ? 19.907 -6.185 -27.960 1.00 68.50 193 PRO A CA 1
ATOM 1459 C C . PRO A 1 193 ? 19.723 -7.667 -28.328 1.00 68.50 193 PRO A C 1
ATOM 1461 O O . PRO A 1 193 ? 20.050 -8.542 -27.518 1.00 68.50 193 PRO A O 1
ATOM 1464 N N . PRO A 1 194 ? 19.205 -7.979 -29.532 1.00 65.44 194 PRO A N 1
ATOM 1465 C CA . PRO A 1 194 ? 19.079 -9.364 -29.969 1.00 65.44 194 PRO A CA 1
ATOM 1466 C C . PRO A 1 194 ? 20.455 -10.047 -29.943 1.00 65.44 194 PRO A C 1
ATOM 1468 O O . PRO A 1 194 ? 21.467 -9.379 -30.190 1.00 65.44 194 PRO A O 1
ATOM 1471 N N . PRO A 1 195 ? 20.520 -11.362 -29.656 1.00 69.25 195 PRO A N 1
ATOM 1472 C CA . PRO A 1 195 ? 21.778 -12.088 -29.751 1.00 69.25 195 PRO A CA 1
ATOM 1473 C C . PRO A 1 195 ? 22.369 -11.890 -31.155 1.00 69.25 195 PRO A C 1
ATOM 1475 O O . PRO A 1 195 ? 21.604 -11.800 -32.125 1.00 69.25 195 PRO A O 1
ATOM 1478 N N . PRO A 1 196 ? 23.706 -11.802 -31.286 1.00 74.25 196 PRO A N 1
ATOM 1479 C CA . PRO A 1 196 ? 24.324 -11.725 -32.600 1.00 74.25 196 PRO A CA 1
ATOM 1480 C C . PRO A 1 196 ? 23.849 -12.913 -33.451 1.00 74.25 196 PRO A C 1
ATOM 1482 O O . PRO A 1 196 ? 23.601 -13.992 -32.898 1.00 74.25 196 PRO A O 1
ATOM 1485 N N . PRO A 1 197 ? 23.698 -12.737 -34.777 1.00 76.00 197 PRO A N 1
ATOM 1486 C CA . PRO A 1 197 ? 23.352 -13.839 -35.661 1.00 76.00 197 PRO A CA 1
ATOM 1487 C C . PRO A 1 197 ? 24.305 -15.003 -35.396 1.00 76.00 197 PRO A C 1
ATOM 1489 O O . PRO A 1 197 ? 25.519 -14.802 -35.357 1.00 76.00 197 PRO A O 1
ATOM 1492 N N . VAL A 1 198 ? 23.762 -16.205 -35.189 1.00 77.69 198 VAL A N 1
ATOM 1493 C CA . VAL A 1 198 ? 24.579 -17.419 -35.136 1.00 77.69 198 VAL A CA 1
ATOM 1494 C C . VAL A 1 198 ? 25.328 -17.479 -36.463 1.00 77.69 198 VAL A C 1
ATOM 1496 O O . VAL A 1 198 ? 24.686 -17.582 -37.510 1.00 77.69 198 VAL A O 1
ATOM 1499 N N . GLU A 1 199 ? 26.658 -17.334 -36.433 1.00 70.69 199 GLU A N 1
ATOM 1500 C CA . GLU A 1 199 ? 27.479 -17.497 -37.631 1.00 70.69 199 GLU A CA 1
ATOM 1501 C C . GLU A 1 199 ? 27.121 -18.851 -38.241 1.00 70.69 199 GLU A C 1
ATOM 1503 O O . GLU A 1 199 ? 27.222 -19.888 -37.578 1.00 70.69 199 GLU A O 1
ATOM 1508 N N . ALA A 1 200 ? 26.626 -18.830 -39.482 1.00 66.56 200 ALA A N 1
ATOM 1509 C CA . ALA A 1 200 ? 26.336 -20.053 -40.208 1.00 66.56 200 ALA A CA 1
ATOM 1510 C C . ALA A 1 200 ? 27.597 -20.934 -40.174 1.00 66.56 200 ALA A C 1
ATOM 1512 O O . ALA A 1 200 ? 28.699 -20.393 -40.336 1.00 66.56 200 ALA A O 1
ATOM 1513 N N . PRO A 1 201 ? 27.464 -22.255 -39.943 1.00 65.44 201 PRO A N 1
ATOM 1514 C CA . PRO A 1 201 ? 28.613 -23.141 -39.954 1.00 65.44 201 PRO A CA 1
ATOM 1515 C C . PRO A 1 201 ? 29.393 -22.890 -41.239 1.00 65.44 201 PRO A C 1
ATOM 1517 O O . PRO A 1 201 ? 28.821 -22.949 -42.330 1.00 65.44 201 PRO A O 1
ATOM 1520 N N . LYS A 1 202 ? 30.678 -22.541 -41.099 1.00 65.25 202 LYS A N 1
ATOM 1521 C CA . LYS A 1 202 ? 31.581 -22.407 -42.240 1.00 65.25 202 LYS A CA 1
ATOM 1522 C C . LYS A 1 202 ? 31.487 -23.715 -43.007 1.00 65.25 202 LYS A C 1
ATOM 1524 O O . LYS A 1 202 ? 31.779 -24.762 -42.436 1.00 65.25 202 LYS A O 1
ATOM 1529 N N . GLU A 1 203 ? 31.014 -23.630 -44.245 1.00 57.38 203 GLU A N 1
ATOM 1530 C CA . GLU A 1 203 ? 30.908 -24.751 -45.167 1.00 57.38 203 GLU A CA 1
ATOM 1531 C C . GLU A 1 203 ? 32.279 -25.429 -45.213 1.00 57.38 203 GLU A C 1
ATOM 1533 O O . GLU A 1 203 ? 33.261 -24.870 -45.708 1.00 57.38 203 GLU A O 1
ATOM 1538 N N . GLU A 1 204 ? 32.373 -26.573 -44.538 1.00 59.16 204 GLU A N 1
ATOM 1539 C CA . GLU A 1 204 ? 33.599 -27.338 -44.419 1.00 59.16 204 GLU A CA 1
ATOM 1540 C C . GLU A 1 204 ? 33.954 -27.775 -45.837 1.00 59.16 204 GLU A C 1
ATOM 1542 O O . GLU A 1 204 ? 33.190 -28.489 -46.490 1.00 59.16 204 GLU A O 1
ATOM 1547 N N . ALA A 1 205 ? 35.051 -27.221 -46.360 1.00 60.72 205 ALA A N 1
ATOM 1548 C CA . ALA A 1 205 ? 35.441 -27.386 -47.748 1.00 60.72 205 ALA A CA 1
ATOM 1549 C C . ALA A 1 205 ? 35.439 -28.874 -48.114 1.00 60.72 205 ALA A C 1
ATOM 1551 O O . ALA A 1 205 ? 36.141 -29.676 -47.494 1.00 60.72 205 ALA A O 1
ATOM 1552 N N . ALA A 1 206 ? 34.637 -29.219 -49.124 1.00 59.16 206 ALA A N 1
ATOM 1553 C CA . ALA A 1 206 ? 34.511 -30.575 -49.629 1.00 59.16 206 ALA A CA 1
ATOM 1554 C C . ALA A 1 206 ? 35.900 -31.199 -49.880 1.00 59.16 206 ALA A C 1
ATOM 1556 O O . ALA A 1 206 ? 36.793 -30.522 -50.408 1.00 59.16 206 ALA A O 1
ATOM 1557 N N . PRO A 1 207 ? 36.106 -32.480 -49.523 1.00 57.34 207 PRO A N 1
ATOM 1558 C CA . PRO A 1 207 ? 37.381 -33.144 -49.737 1.00 57.34 207 PRO A CA 1
ATOM 1559 C C . PRO A 1 207 ? 37.707 -33.157 -51.232 1.00 57.34 207 PRO A C 1
ATOM 1561 O O . PRO A 1 207 ? 36.925 -33.633 -52.055 1.00 57.34 207 PRO A O 1
ATOM 1564 N N . LYS A 1 208 ? 38.881 -32.619 -51.581 1.00 56.69 208 LYS A N 1
ATOM 1565 C CA . LYS A 1 208 ? 39.439 -32.717 -52.930 1.00 56.69 208 LYS A CA 1
ATOM 1566 C C . LYS A 1 208 ? 39.607 -34.197 -53.266 1.00 56.69 208 LYS A C 1
ATOM 1568 O O . LYS A 1 208 ? 40.394 -34.891 -52.630 1.00 56.69 208 LYS A O 1
ATOM 1573 N N . THR A 1 209 ? 38.866 -34.672 -54.257 1.00 50.62 209 THR A N 1
ATOM 1574 C CA . THR A 1 209 ? 39.053 -35.994 -54.851 1.00 50.62 209 THR A CA 1
ATOM 1575 C C . THR A 1 209 ? 40.395 -36.023 -55.582 1.00 50.62 209 THR A C 1
ATOM 1577 O O . THR A 1 209 ? 40.536 -35.424 -56.647 1.00 50.62 209 THR A O 1
ATOM 1580 N N . GLU A 1 210 ? 41.389 -36.696 -55.006 1.00 56.03 210 GLU A N 1
ATOM 1581 C CA . GLU A 1 210 ? 42.557 -37.173 -55.748 1.00 56.03 210 GLU A CA 1
ATOM 1582 C C . GLU A 1 210 ? 42.154 -38.408 -56.554 1.00 56.03 210 GLU A C 1
ATOM 1584 O O . GLU A 1 210 ? 41.659 -39.388 -55.995 1.00 56.03 210 GLU A O 1
ATOM 1589 N N . GLY A 1 211 ? 42.379 -38.376 -57.865 1.00 57.25 211 GLY A N 1
ATOM 1590 C CA . GLY A 1 211 ? 42.265 -39.574 -58.686 1.00 57.25 211 GLY A CA 1
ATOM 1591 C C . GLY A 1 211 ? 42.131 -39.293 -60.171 1.00 57.25 211 GLY A C 1
ATOM 1592 O O . GLY A 1 211 ? 41.038 -39.416 -60.701 1.00 57.25 211 GLY A O 1
ATOM 1593 N N . GLU A 1 212 ? 43.243 -39.011 -60.854 1.00 46.62 212 GLU A N 1
ATOM 1594 C CA . GLU A 1 212 ? 43.361 -39.395 -62.265 1.00 46.62 212 GLU A CA 1
ATOM 1595 C C . GLU A 1 212 ? 44.832 -39.658 -62.633 1.00 46.62 212 GLU A C 1
ATOM 1597 O O . GLU A 1 212 ? 45.634 -38.743 -62.811 1.00 46.62 212 GLU A O 1
ATOM 1602 N N . GLN A 1 213 ? 45.203 -40.942 -62.688 1.00 55.88 213 GLN A N 1
ATOM 1603 C CA . GLN A 1 213 ? 46.425 -41.416 -63.344 1.00 55.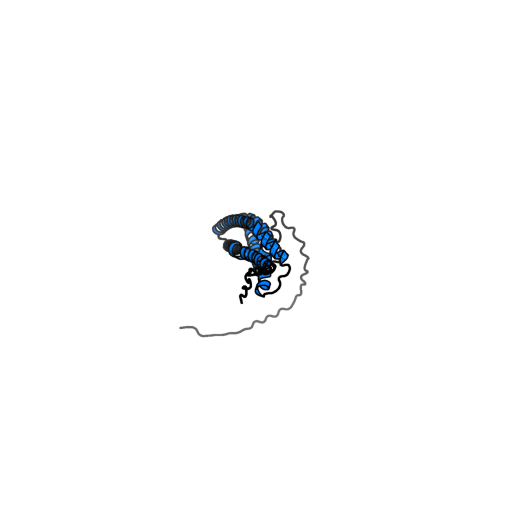88 213 GLN A CA 1
ATOM 1604 C C . GLN A 1 213 ? 46.134 -41.616 -64.840 1.00 55.88 213 GLN A C 1
ATOM 1606 O O . GLN A 1 213 ? 45.139 -42.267 -65.166 1.00 55.88 213 GLN A O 1
ATOM 1611 N N . PRO A 1 214 ? 46.985 -41.131 -65.763 1.00 56.00 214 PRO A N 1
ATOM 1612 C CA . PRO A 1 214 ? 46.791 -41.366 -67.185 1.00 56.00 214 PRO A CA 1
ATOM 1613 C C . PRO A 1 214 ? 47.316 -42.747 -67.601 1.00 56.00 214 PRO A C 1
ATOM 1615 O O . PRO A 1 214 ? 48.426 -43.149 -67.249 1.00 56.00 214 PRO A O 1
ATOM 1618 N N . ALA A 1 215 ? 46.497 -43.453 -68.379 1.00 54.94 215 ALA A N 1
ATOM 1619 C CA . ALA A 1 215 ? 46.786 -44.761 -68.950 1.00 54.94 215 ALA A CA 1
ATOM 1620 C C . ALA A 1 215 ? 47.948 -44.722 -69.963 1.00 54.94 215 ALA A C 1
ATOM 1622 O O . ALA A 1 215 ? 47.993 -43.879 -70.861 1.00 54.94 215 ALA A O 1
ATOM 1623 N N . GLU A 1 216 ? 48.855 -45.693 -69.829 1.00 57.78 216 GLU A N 1
ATOM 1624 C CA . GLU A 1 216 ? 49.889 -46.049 -70.803 1.00 57.78 216 GLU A CA 1
ATOM 1625 C C . GLU A 1 216 ? 49.283 -46.369 -72.178 1.00 57.78 216 GLU A C 1
ATOM 1627 O O . GLU A 1 216 ? 48.416 -47.233 -72.321 1.00 57.78 216 GLU A O 1
ATOM 1632 N N . LYS A 1 217 ? 49.803 -45.707 -73.213 1.00 54.19 217 LYS A N 1
ATOM 1633 C CA . LYS A 1 217 ? 49.579 -46.052 -74.618 1.00 54.19 217 LYS A CA 1
ATOM 1634 C C . LYS A 1 217 ? 50.603 -47.113 -75.034 1.00 54.19 217 LYS A C 1
ATOM 1636 O O . LYS A 1 217 ? 51.793 -46.817 -75.111 1.00 54.19 217 LYS A O 1
ATOM 1641 N N . LYS A 1 218 ? 50.133 -48.324 -75.335 1.00 51.97 218 LYS A N 1
ATOM 1642 C CA . LYS A 1 218 ? 50.839 -49.292 -76.185 1.00 51.97 218 LYS A CA 1
ATOM 1643 C C . LYS A 1 218 ? 50.272 -49.189 -77.596 1.00 51.97 218 LYS A C 1
ATOM 1645 O O . LYS A 1 218 ? 49.091 -49.470 -77.766 1.00 51.97 218 LYS A O 1
ATOM 1650 N N . GLU A 1 219 ? 51.111 -48.768 -78.537 1.00 54.88 219 GLU A N 1
ATOM 1651 C CA . GLU A 1 219 ? 51.360 -49.363 -79.867 1.00 54.88 219 GLU A CA 1
ATOM 1652 C C . GLU A 1 219 ? 52.389 -48.522 -80.631 1.00 54.88 219 GLU A C 1
ATOM 1654 O O . GLU A 1 219 ? 52.262 -47.275 -80.629 1.00 54.88 219 GLU A O 1
#

Foldseek 3Di:
DDDDDDDDDDDDDDDDDDDDDPPPDDPDDPDDDDPDDPDLPDDDQAPLAPPVVSVLLVVLLVLLVVQCPDPDQRVVLSVVLSVLVSVLNVLCRVAQGNLVVCVVCVVVVHDDPPLVVLLVSLVVLVVCVVVSVVSLVVSLVSLVSNCVVCVVVVPPSSVVSSVSVVVVSCCSVPPRRVVSNVSSVVSVVVPDDDDDPDPDPDPPPDDPDDDDDDDDDDD

Radius of gyration: 35.73 Å; chains: 1; bounding box: 116×98×104 Å

pLDDT: mean 81.46, std 22.67, range [36.25, 98.81]

Sequence (219 aa):
MKTGMMWSIVALLVLSIGACSEVQEQPEQPVAAPEGAGVVTEHHPSTDIPSALQREHADLYVRLVAATQEPGAVGEAAKPLAALLHSHFEKEEAVALPPLKSLWAITAGKEVADSEKIIAMSAKLREELPSLIEEHRAITRALKGLLSAAVQDRKAETISFVDAMFHHVKTEEQVLYPASILVGDYLKLKSTPPPPPVEAPKEEAAPKTEGEQPAEKKE

Secondary structure (DSSP, 8-state):
-------------------------------PPPS-S---------TTS-HHHHHHHHHHHHHHHHHHHSSTHHHHHHHHHHHHHHHHHHHIIIIISGGGGGHHHHHTTPPPTTHHHHHHHHHHHHHHHHHHHHHHHHHHHHHHHHHHHHHHTT-HHHHHHHHHHHHHHHHIIIIIHHHHHHHHHHHHHHHSPPPPP-PPPP--PPP-----PPPP---